Protein AF-A0A842RHV7-F1 (afdb_monomer)

Solvent-accessible surface area (backbone atoms only — not comparable to full-atom values): 16424 Å² total; per-residue (Å²): 133,88,88,88,86,91,88,86,86,82,81,88,88,87,89,81,89,84,80,88,81,94,71,80,91,74,84,74,88,72,67,63,62,62,54,51,51,50,53,54,54,66,68,61,62,63,75,73,68,73,63,50,41,41,66,58,46,50,51,52,50,46,53,37,49,52,48,20,47,67,52,36,52,51,49,74,74,68,51,83,67,78,66,84,80,54,56,73,65,58,50,48,40,50,47,46,42,47,26,55,38,49,47,42,50,50,54,52,51,50,52,36,67,75,64,71,64,90,66,77,63,74,60,31,46,81,70,10,68,36,67,72,23,41,54,52,15,32,52,51,14,36,46,46,22,61,66,46,51,42,54,49,53,56,51,34,57,73,71,47,84,92,40,51,77,71,69,51,78,66,94,46,74,67,53,48,51,52,49,52,50,48,49,41,50,46,42,46,31,56,46,42,38,24,42,25,60,36,17,52,39,33,34,49,17,46,60,64,47,70,40,76,96,70,74,41,76,48,60,46,24,56,66,51,6,52,52,52,15,36,54,46,41,56,63,70,41,53,67,51,55,72,55,40,24,46,38,46,32,61,71,48,31,54,50,50,55,51,51,49,36,52,53,51,46,49,47,29,69,78,23,34,16,46,63,15,41,38,51,12,51,40,48,30,55,51,52,54,42,58,66,26,47,80,112

Structure (mmCIF, N/CA/C/O backbone):
data_AF-A0A842RHV7-F1
#
_entry.id   AF-A0A842RHV7-F1
#
loop_
_atom_site.group_PDB
_atom_site.id
_atom_site.type_symbol
_atom_site.label_atom_id
_atom_site.label_alt_id
_atom_site.label_comp_id
_atom_site.label_asym_id
_atom_site.label_entity_id
_atom_site.label_seq_id
_atom_site.pdbx_PDB_ins_code
_atom_site.Cartn_x
_atom_site.Cartn_y
_atom_site.Cartn_z
_atom_site.occupancy
_atom_site.B_iso_or_equiv
_atom_site.auth_seq_id
_atom_site.auth_comp_id
_atom_site.auth_asym_id
_atom_site.auth_atom_id
_atom_site.pdbx_PDB_model_num
ATOM 1 N N . MET A 1 1 ? -55.420 -16.744 47.181 1.00 38.97 1 MET A N 1
ATOM 2 C CA . MET A 1 1 ? -54.010 -16.834 47.624 1.00 38.97 1 MET A CA 1
ATOM 3 C C . MET A 1 1 ? -53.251 -15.777 46.841 1.00 38.97 1 MET A C 1
ATOM 5 O O . MET A 1 1 ? -53.146 -15.933 45.637 1.00 38.97 1 MET A O 1
ATOM 9 N N . ASN A 1 2 ? -53.111 -14.565 47.392 1.00 36.94 2 ASN A N 1
ATOM 10 C CA . ASN A 1 2 ? -51.945 -14.108 48.182 1.00 36.94 2 ASN A CA 1
ATOM 11 C C . ASN A 1 2 ? -50.665 -14.236 47.329 1.00 36.94 2 ASN A C 1
ATOM 13 O O . ASN A 1 2 ? -50.314 -15.351 46.982 1.00 36.94 2 ASN A O 1
ATOM 17 N N . GLU A 1 3 ? -49.948 -13.187 46.924 1.00 42.31 3 GLU A N 1
ATOM 18 C CA . GLU A 1 3 ? -49.661 -11.924 47.609 1.00 42.31 3 GLU A CA 1
ATOM 19 C C . GLU A 1 3 ? -49.458 -10.776 46.605 1.00 42.31 3 GLU A C 1
ATOM 21 O O . GLU A 1 3 ? -48.556 -10.787 4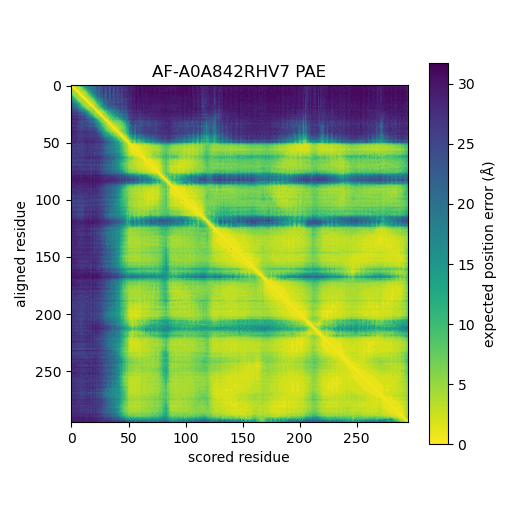5.772 1.00 42.31 3 GLU A O 1
ATOM 26 N N . GLU A 1 4 ? -50.291 -9.751 46.743 1.00 44.34 4 GLU A N 1
ATOM 27 C CA . GLU A 1 4 ? -50.102 -8.405 46.221 1.00 44.34 4 GLU A CA 1
ATOM 28 C C . GLU A 1 4 ? -50.029 -7.507 47.457 1.00 44.34 4 GLU A C 1
ATOM 30 O O . GLU A 1 4 ? -51.020 -7.374 48.174 1.00 44.34 4 GLU A O 1
ATOM 35 N N . LYS A 1 5 ? -48.839 -6.987 47.781 1.00 41.53 5 LYS A N 1
ATOM 36 C CA . LYS A 1 5 ? -48.606 -5.884 48.731 1.00 41.53 5 LYS A CA 1
ATOM 37 C C . LYS A 1 5 ? -47.108 -5.622 48.827 1.00 41.53 5 LYS A C 1
ATOM 39 O O . LYS A 1 5 ? -46.352 -6.525 49.163 1.00 41.53 5 LYS A O 1
ATOM 44 N N . THR A 1 6 ? -46.706 -4.377 48.569 1.00 39.50 6 THR A N 1
ATOM 45 C CA . THR A 1 6 ? -45.745 -3.562 49.348 1.00 39.50 6 THR A CA 1
ATOM 46 C C . THR A 1 6 ? -45.035 -2.581 48.413 1.00 39.50 6 THR A C 1
ATOM 48 O O . THR A 1 6 ? -44.025 -2.926 47.808 1.00 39.50 6 THR A O 1
ATOM 51 N N . ARG A 1 7 ? -45.554 -1.348 48.313 1.00 38.56 7 ARG A N 1
ATOM 52 C CA . ARG A 1 7 ? -44.790 -0.077 48.353 1.00 38.56 7 ARG A CA 1
ATOM 53 C C . ARG A 1 7 ? -45.697 1.105 47.994 1.00 38.56 7 ARG A C 1
ATOM 55 O O . ARG A 1 7 ? -45.596 1.709 46.936 1.00 38.56 7 ARG A O 1
ATOM 62 N N . VAL A 1 8 ? -46.554 1.456 48.946 1.00 41.34 8 VAL A N 1
ATOM 63 C CA . VAL A 1 8 ? -47.079 2.812 49.121 1.00 41.34 8 VAL A CA 1
ATOM 64 C C . VAL A 1 8 ? -46.810 3.151 50.579 1.00 41.34 8 VAL A C 1
ATOM 66 O O . VAL A 1 8 ? -47.361 2.482 51.444 1.00 41.34 8 VAL A O 1
ATOM 69 N N . GLN A 1 9 ? -45.906 4.102 50.829 1.00 36.00 9 GLN A N 1
ATOM 70 C CA . GLN A 1 9 ? -45.871 5.007 51.989 1.00 36.00 9 GLN A CA 1
ATOM 71 C C . GLN A 1 9 ? -44.498 5.689 52.077 1.00 36.00 9 GLN A C 1
ATOM 73 O O . GLN A 1 9 ? -43.521 5.109 52.549 1.00 36.00 9 GLN A O 1
ATOM 78 N N . LYS A 1 10 ? -44.449 6.964 51.686 1.00 41.31 10 LYS A N 1
ATOM 79 C CA . LYS A 1 10 ? -43.730 7.975 52.468 1.00 41.31 10 LYS A CA 1
ATOM 80 C C . LYS A 1 10 ? -44.369 9.347 52.230 1.00 41.31 10 LYS A C 1
ATOM 82 O O . LYS A 1 10 ? -44.092 10.014 51.240 1.00 41.31 10 LYS A O 1
ATOM 87 N N . ASN A 1 11 ? -45.270 9.674 53.156 1.00 38.72 11 ASN A N 1
ATOM 88 C CA . ASN A 1 11 ? -45.854 10.986 53.450 1.00 38.72 11 ASN A CA 1
ATOM 89 C C . ASN A 1 11 ? -44.762 12.071 53.502 1.00 38.72 11 ASN A C 1
ATOM 91 O O . ASN A 1 11 ? -43.661 11.819 53.988 1.00 38.72 11 ASN A O 1
ATOM 95 N N . GLU A 1 12 ? -44.970 13.233 52.882 1.00 38.72 12 GLU A N 1
ATOM 96 C CA . GLU A 1 12 ? -45.617 14.416 53.485 1.00 38.72 12 GLU A CA 1
ATOM 97 C C . GLU A 1 12 ? -45.098 14.774 54.888 1.00 38.72 12 GLU A C 1
ATOM 99 O O . GLU A 1 12 ? -45.455 14.125 55.870 1.00 38.72 12 GLU A O 1
ATOM 104 N N . LYS A 1 13 ? -44.310 15.858 54.970 1.00 40.00 13 LYS A N 1
ATOM 105 C CA . LYS A 1 13 ? -44.448 16.974 55.932 1.00 40.00 13 LYS A CA 1
ATOM 106 C C . LYS A 1 13 ? -43.228 17.896 55.855 1.00 40.00 13 LYS A C 1
ATOM 108 O O . LYS A 1 13 ? -42.139 17.490 56.234 1.00 40.00 13 LYS A O 1
ATOM 113 N N . ALA A 1 14 ? -43.448 19.138 55.434 1.00 41.31 14 ALA A N 1
ATOM 114 C CA . ALA A 1 14 ? -42.934 20.337 56.104 1.00 41.31 14 ALA A CA 1
ATOM 115 C C . ALA A 1 14 ? -43.479 21.567 55.369 1.00 41.31 14 ALA A C 1
ATOM 117 O O . ALA A 1 14 ? -42.995 21.965 54.313 1.00 41.31 14 ALA A O 1
ATOM 118 N N . LYS A 1 15 ? -44.545 22.125 55.938 1.00 39.81 15 LYS A N 1
ATOM 119 C CA . LYS A 1 15 ? -45.076 23.449 55.643 1.00 39.81 15 LYS A CA 1
ATOM 120 C C . LYS A 1 15 ? -44.646 24.299 56.835 1.00 39.81 15 LYS A C 1
ATOM 122 O O . LYS A 1 15 ? -45.170 24.085 57.921 1.00 39.81 15 LYS A O 1
ATOM 127 N N . GLU A 1 16 ? -43.703 25.211 56.643 1.00 44.91 16 GLU A N 1
ATOM 128 C CA . GLU A 1 16 ? -43.440 26.289 57.596 1.00 44.91 16 GLU A CA 1
ATOM 129 C C . GLU A 1 16 ? -43.465 27.619 56.849 1.00 44.91 16 GLU A C 1
ATOM 131 O O . GLU A 1 16 ? -42.768 27.835 55.860 1.00 44.91 16 GLU A O 1
ATOM 136 N N . ILE A 1 17 ? -44.372 28.468 57.318 1.00 43.56 17 ILE A N 1
ATOM 137 C CA . ILE A 1 17 ? -44.527 29.872 56.972 1.00 43.56 17 ILE A CA 1
ATOM 138 C C . ILE A 1 17 ? -43.587 30.627 57.908 1.00 43.56 17 ILE A C 1
ATOM 140 O O . ILE A 1 17 ? -43.671 30.427 59.116 1.00 43.56 17 ILE A O 1
ATOM 144 N N . ASN A 1 18 ? -42.755 31.525 57.381 1.00 42.66 18 ASN A N 1
ATOM 145 C CA . ASN A 1 18 ? -42.219 32.615 58.187 1.00 42.66 18 ASN A CA 1
ATOM 146 C C . ASN A 1 18 ? -42.202 33.923 57.395 1.00 42.66 18 ASN A C 1
ATOM 148 O O . ASN A 1 18 ? -41.748 34.005 56.255 1.00 42.66 18 ASN A O 1
ATOM 152 N N . THR A 1 19 ? -42.791 34.921 58.037 1.00 44.75 19 THR A N 1
ATOM 153 C CA . THR A 1 19 ? -43.049 36.289 57.606 1.00 44.75 19 THR A CA 1
ATOM 154 C C . THR A 1 19 ? -41.825 37.195 57.747 1.00 44.75 19 THR A C 1
ATOM 156 O O . THR A 1 19 ? -41.009 37.011 58.642 1.00 44.75 19 THR A O 1
ATOM 159 N N . SER A 1 20 ? -41.796 38.222 56.889 1.00 44.12 20 SER A N 1
ATOM 160 C CA . SER A 1 20 ? -41.125 39.527 57.023 1.00 44.12 20 SER A CA 1
ATOM 161 C C . SER A 1 20 ? -39.638 39.561 57.403 1.00 44.12 20 SER A C 1
ATOM 163 O O . SER A 1 20 ? -39.280 39.441 58.570 1.00 44.12 20 SER A O 1
ATOM 165 N N . ASN A 1 21 ? -38.797 39.945 56.440 1.00 43.59 21 ASN A N 1
ATOM 166 C CA . ASN A 1 21 ? -37.703 40.869 56.730 1.00 43.59 21 ASN A CA 1
ATOM 167 C C . ASN A 1 21 ? -37.356 41.719 55.500 1.00 43.59 21 ASN A C 1
ATOM 169 O O . ASN A 1 21 ? -36.942 41.220 54.457 1.00 43.59 21 ASN A O 1
ATOM 173 N N . THR A 1 22 ? -37.554 43.025 55.651 1.00 51.72 22 THR A N 1
ATOM 174 C CA . THR A 1 22 ? -36.990 44.095 54.829 1.00 51.72 22 THR A CA 1
ATOM 175 C C . THR A 1 22 ? -35.471 44.108 54.993 1.00 51.72 22 THR A C 1
ATOM 177 O O . THR A 1 22 ? -34.972 44.388 56.079 1.00 51.72 22 THR A O 1
ATOM 180 N N . GLY A 1 23 ? -34.736 43.821 53.919 1.00 40.69 23 GLY A N 1
ATOM 181 C CA . GLY A 1 23 ? -33.276 43.878 53.882 1.00 40.69 23 GLY A CA 1
ATOM 182 C C . GLY A 1 23 ? -32.774 43.902 52.440 1.00 40.69 23 GLY A C 1
ATOM 183 O O . GLY A 1 23 ? -33.275 43.169 51.594 1.00 40.69 23 GLY A O 1
ATOM 184 N N . ALA A 1 24 ? -31.835 44.804 52.161 1.00 49.38 24 ALA A N 1
ATOM 185 C CA . ALA A 1 24 ? -31.286 45.124 50.846 1.00 49.38 24 ALA A CA 1
ATOM 186 C C . ALA A 1 24 ? -30.787 43.898 50.041 1.00 49.38 24 ALA A C 1
ATOM 188 O O . ALA A 1 24 ? -30.323 42.917 50.630 1.00 49.38 24 ALA A O 1
ATOM 189 N N . PRO A 1 25 ? -30.819 43.954 48.693 1.00 44.06 25 PRO A N 1
ATOM 190 C CA . PRO A 1 25 ? -30.373 42.854 47.851 1.00 44.06 25 PRO A CA 1
ATOM 191 C C . PRO A 1 25 ? -28.854 42.698 47.958 1.00 44.06 25 PRO A C 1
ATOM 193 O O . PRO A 1 25 ? -28.082 43.452 47.371 1.00 44.06 25 PRO A O 1
ATOM 196 N N . THR A 1 26 ? -28.422 41.681 48.697 1.00 44.91 26 THR A N 1
ATOM 197 C CA . THR A 1 26 ? -27.047 41.190 48.620 1.00 44.91 26 THR A CA 1
ATOM 198 C C . THR A 1 26 ? -26.978 40.250 47.425 1.00 44.91 26 THR A C 1
ATOM 200 O O . THR A 1 26 ? -27.473 39.125 47.476 1.00 44.91 26 THR A O 1
ATOM 203 N N . ILE A 1 27 ? -26.395 40.734 46.327 1.00 50.38 27 ILE A N 1
ATOM 204 C CA . ILE A 1 27 ? -26.075 39.937 45.142 1.00 50.38 27 ILE A CA 1
ATOM 205 C C . ILE A 1 27 ? -25.090 38.852 45.583 1.00 50.38 27 ILE A C 1
ATOM 207 O O . ILE A 1 27 ? -23.903 39.101 45.772 1.00 50.38 27 ILE A O 1
ATOM 211 N N . THR A 1 28 ? -25.598 37.644 45.800 1.00 43.50 28 THR A N 1
ATOM 212 C CA . THR A 1 28 ? -24.786 36.474 46.122 1.00 43.50 28 THR A CA 1
ATOM 213 C C . THR A 1 28 ? -24.165 35.969 44.821 1.00 43.50 28 THR A C 1
ATOM 215 O O . THR A 1 28 ? -24.832 35.395 43.961 1.00 43.50 28 THR A O 1
ATOM 218 N N . THR A 1 29 ? -22.868 36.218 44.652 1.00 53.41 29 THR A N 1
ATOM 219 C CA . THR A 1 29 ? -22.007 35.770 43.544 1.00 53.41 29 THR A CA 1
ATOM 220 C C . THR A 1 29 ? -21.703 34.265 43.589 1.00 53.41 29 THR A C 1
ATOM 222 O O . THR A 1 29 ? -20.576 33.849 43.351 1.00 53.41 29 THR A O 1
ATOM 225 N N . THR A 1 30 ? -22.689 33.420 43.890 1.00 50.25 30 THR A N 1
ATOM 226 C CA . THR A 1 30 ? -22.505 31.961 44.030 1.00 50.25 30 THR A CA 1
ATOM 227 C C . THR A 1 30 ? -22.994 31.142 42.833 1.00 50.25 30 THR A C 1
ATOM 229 O O . THR A 1 30 ? -22.753 29.944 42.793 1.00 50.25 30 THR A O 1
ATOM 232 N N . ASN A 1 31 ? -23.600 31.758 41.810 1.00 49.41 31 ASN A N 1
ATOM 233 C CA . ASN A 1 31 ? -24.172 31.028 40.662 1.00 49.41 31 ASN A CA 1
ATOM 234 C C . ASN A 1 31 ? -23.346 31.066 39.361 1.00 49.41 31 ASN A C 1
ATOM 236 O O . ASN A 1 31 ? -23.759 30.489 38.353 1.00 49.41 31 ASN A O 1
ATOM 240 N N . ILE A 1 32 ? -22.186 31.732 39.340 1.00 52.88 32 ILE A N 1
ATOM 241 C CA . ILE A 1 32 ? -21.368 31.828 38.115 1.00 52.88 32 ILE A CA 1
ATOM 242 C C . ILE A 1 32 ? -20.461 30.595 37.946 1.00 52.88 32 ILE A C 1
ATOM 244 O O . ILE A 1 32 ? -20.257 30.141 36.818 1.00 52.88 32 ILE A O 1
ATOM 248 N N . ASP A 1 33 ? -19.987 29.987 39.037 1.00 52.91 33 ASP A N 1
ATOM 249 C CA . ASP A 1 33 ? -19.042 28.865 38.960 1.00 52.91 33 ASP A CA 1
ATOM 250 C C . ASP A 1 33 ? -19.696 27.518 38.623 1.00 52.91 33 ASP A C 1
ATOM 252 O O . ASP A 1 33 ? -19.124 26.749 37.845 1.00 52.91 33 ASP A O 1
ATOM 256 N N . GLU A 1 34 ? -20.926 27.250 39.075 1.00 50.72 34 GLU A N 1
ATOM 257 C CA . GLU A 1 34 ? -21.637 26.015 38.703 1.00 50.72 34 GLU A CA 1
ATOM 258 C C . GLU A 1 34 ? -22.002 25.985 37.217 1.00 50.72 34 GLU A C 1
ATOM 260 O O . GLU A 1 34 ? -21.890 24.944 36.567 1.00 50.72 34 GLU A O 1
ATOM 265 N N . ASN A 1 35 ? -22.365 27.133 36.634 1.00 49.00 35 ASN A N 1
ATOM 266 C CA . ASN A 1 35 ? -22.650 27.219 35.203 1.00 49.00 35 ASN A CA 1
ATOM 267 C C . ASN A 1 35 ? -21.370 27.087 34.366 1.00 49.00 35 ASN A C 1
ATOM 269 O O . ASN A 1 35 ? -21.387 26.462 33.304 1.00 49.00 35 ASN A O 1
ATOM 273 N N . LYS A 1 36 ? -20.228 27.579 34.861 1.00 48.97 36 LYS A N 1
ATOM 274 C CA . LYS A 1 36 ? -18.922 27.391 34.210 1.00 48.97 36 LYS A CA 1
ATOM 275 C C . LYS A 1 36 ? -18.448 25.936 34.295 1.00 48.97 36 LYS A C 1
ATOM 277 O O . LYS A 1 36 ? -17.943 25.410 33.305 1.00 48.97 36 LYS A O 1
ATOM 282 N N . GLN A 1 37 ? -18.677 25.249 35.416 1.00 47.72 37 GLN A N 1
ATOM 283 C CA . GLN A 1 37 ? -18.412 23.811 35.552 1.00 47.72 37 GLN A CA 1
ATOM 284 C C . GLN A 1 37 ? -19.362 22.949 34.713 1.00 47.72 37 GLN A C 1
ATOM 286 O O . GLN A 1 37 ? -18.903 22.005 34.071 1.00 47.72 37 GLN A O 1
ATOM 291 N N . ARG A 1 38 ? -20.657 23.285 34.624 1.00 47.16 38 ARG A N 1
ATOM 292 C CA . ARG A 1 38 ? -21.599 22.595 33.723 1.00 47.16 38 ARG A CA 1
ATOM 293 C C . ARG A 1 38 ? -21.227 22.781 32.258 1.00 47.16 38 ARG A C 1
ATOM 295 O O . ARG A 1 38 ? -21.220 21.808 31.513 1.00 47.16 38 ARG A O 1
ATOM 302 N N . THR A 1 39 ? -20.846 23.991 31.855 1.00 47.34 39 THR A N 1
ATOM 303 C CA . THR A 1 39 ? -20.426 24.267 30.473 1.00 47.34 39 THR A CA 1
ATOM 304 C C . THR A 1 39 ? -19.093 23.575 30.152 1.00 47.34 39 THR A C 1
ATOM 306 O O . THR A 1 39 ? -18.948 23.000 29.078 1.00 47.34 39 THR A O 1
ATOM 309 N N . ASN A 1 40 ? -18.157 23.504 31.106 1.00 44.97 40 ASN A N 1
ATOM 310 C CA . ASN A 1 40 ? -16.907 22.749 30.947 1.00 44.97 40 ASN A CA 1
ATOM 311 C C . ASN A 1 40 ? -17.107 21.223 30.927 1.00 44.97 40 ASN A C 1
ATOM 313 O O . ASN A 1 40 ? -16.361 20.533 30.234 1.00 44.97 40 ASN A O 1
ATOM 317 N N . ASN A 1 41 ? -18.110 20.689 31.630 1.00 43.75 41 AS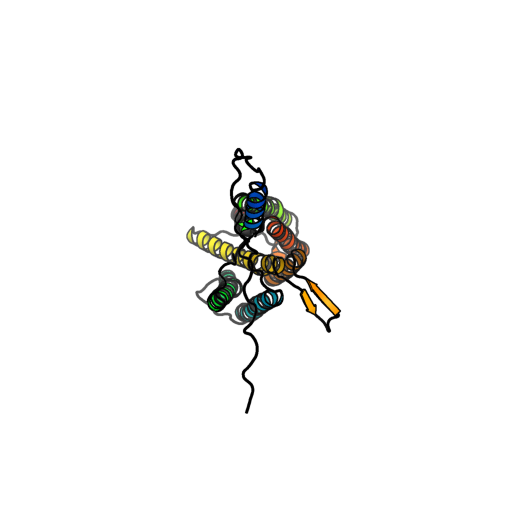N A N 1
ATOM 318 C CA . ASN A 1 41 ? -18.448 19.264 31.579 1.00 43.75 41 ASN A CA 1
ATOM 319 C C . ASN A 1 41 ? -19.192 18.888 30.288 1.00 43.75 41 ASN A C 1
ATOM 321 O O . ASN A 1 41 ? -18.932 17.824 29.736 1.00 43.75 41 ASN A O 1
ATOM 325 N N . ILE A 1 42 ? -20.030 19.778 29.747 1.00 45.72 42 ILE A N 1
ATOM 326 C CA . ILE A 1 42 ? -20.724 19.564 28.464 1.00 45.72 42 ILE A CA 1
ATOM 327 C C . ILE A 1 42 ? -19.756 19.698 27.270 1.00 45.72 42 ILE A C 1
ATOM 329 O O . ILE A 1 42 ? -19.925 19.022 26.260 1.00 45.72 42 ILE A O 1
ATOM 333 N N . ILE A 1 43 ? -18.692 20.503 27.385 1.00 45.97 43 ILE A N 1
ATOM 334 C CA . ILE A 1 43 ? -17.663 20.645 26.334 1.00 45.97 43 ILE A CA 1
ATOM 335 C C . ILE A 1 43 ? -16.616 19.507 26.374 1.00 45.97 43 ILE A C 1
ATOM 337 O O . ILE A 1 43 ? -15.932 19.264 25.378 1.00 45.97 43 ILE A O 1
ATOM 341 N N . ASN A 1 44 ? -16.505 18.764 27.484 1.00 38.69 44 ASN A N 1
ATOM 342 C CA . ASN A 1 44 ? -15.535 17.670 27.642 1.00 38.69 44 ASN A CA 1
ATOM 343 C C . ASN A 1 44 ? -16.085 16.257 27.424 1.00 38.69 44 ASN A C 1
ATOM 345 O O . ASN A 1 44 ? -15.289 15.312 27.426 1.00 38.69 44 ASN A O 1
ATOM 349 N N . GLU A 1 45 ? -17.372 16.085 27.114 1.00 43.25 45 GLU A N 1
ATOM 350 C CA . GLU A 1 45 ? -17.803 14.903 26.363 1.00 43.25 45 GLU A CA 1
ATOM 351 C C . GLU A 1 45 ? -17.273 15.034 24.930 1.00 43.25 45 GLU A C 1
ATOM 353 O O . GLU A 1 45 ? -17.994 15.309 23.973 1.00 43.25 45 GLU A O 1
ATOM 358 N N . LYS A 1 46 ? -15.956 14.845 24.766 1.00 47.56 46 LYS A N 1
ATOM 359 C CA . LYS A 1 46 ? -15.391 14.410 23.493 1.00 47.56 46 LYS A CA 1
ATOM 360 C C . LYS A 1 46 ? -16.217 13.202 23.102 1.00 47.56 46 LYS A C 1
ATOM 362 O O . LYS A 1 46 ? -16.006 12.154 23.706 1.00 47.56 46 LYS A O 1
ATOM 367 N N . GLU A 1 47 ? -17.138 13.376 22.149 1.00 45.94 47 GLU A N 1
ATOM 368 C CA . GLU A 1 47 ? -17.892 12.298 21.514 1.00 45.94 47 GLU A CA 1
ATOM 369 C C . GLU A 1 47 ? -16.947 11.106 21.399 1.00 45.94 47 GLU A C 1
ATOM 371 O O . GLU A 1 47 ? -16.000 11.142 20.598 1.00 45.94 47 GLU A O 1
ATOM 376 N N . GLU A 1 48 ? -17.116 10.102 22.269 1.00 52.94 48 GLU A N 1
ATOM 377 C CA . GLU A 1 48 ? -16.293 8.909 22.212 1.00 52.94 48 GLU A CA 1
ATOM 378 C C . GLU A 1 48 ? -16.609 8.317 20.848 1.00 52.94 48 GLU A C 1
ATOM 380 O O . GLU A 1 48 ? -17.687 7.759 20.633 1.00 52.94 48 GLU A O 1
ATOM 385 N N . GLN A 1 49 ? -15.699 8.519 19.887 1.00 55.59 49 GLN A N 1
ATOM 386 C CA . GLN A 1 49 ? -15.863 7.942 18.566 1.00 55.59 49 GLN A CA 1
ATOM 387 C C . GLN A 1 49 ? -16.165 6.467 18.782 1.00 55.59 49 GLN A C 1
ATOM 389 O O . GLN A 1 49 ? -15.434 5.836 19.552 1.00 55.59 49 GLN A O 1
ATOM 394 N N . PRO A 1 50 ? -17.230 5.921 18.176 1.00 54.66 50 PRO A N 1
ATOM 395 C CA . PRO A 1 50 ? -17.594 4.540 18.424 1.00 54.66 50 PRO A CA 1
ATOM 396 C C . PRO A 1 50 ? -16.364 3.691 18.104 1.00 54.66 50 PRO A C 1
ATOM 398 O O . PRO A 1 50 ? -15.812 3.775 17.012 1.00 54.66 50 PRO A O 1
ATOM 401 N N . GLN A 1 51 ? -15.857 2.936 19.075 1.00 67.81 51 GLN A N 1
ATOM 402 C CA . GLN A 1 51 ? -14.621 2.170 18.901 1.00 67.81 51 GLN A CA 1
ATOM 403 C C . GLN A 1 51 ? -14.995 0.734 18.537 1.00 67.81 51 GLN A C 1
ATOM 405 O O . GLN A 1 51 ? -15.878 0.141 19.155 1.00 67.81 51 GLN A O 1
ATOM 410 N N . ILE A 1 52 ? -14.378 0.201 17.482 1.00 77.50 52 ILE A N 1
ATOM 411 C CA . ILE A 1 52 ? -14.511 -1.213 17.106 1.00 77.50 52 ILE A CA 1
ATOM 412 C C . ILE A 1 52 ? -13.867 -2.071 18.194 1.00 77.50 52 ILE A C 1
ATOM 414 O O . ILE A 1 52 ? -12.812 -1.727 18.726 1.00 77.50 52 ILE A O 1
ATOM 418 N N . SER A 1 53 ? -14.494 -3.184 18.551 1.00 83.56 53 SER A N 1
ATOM 419 C CA . SER A 1 53 ? -13.861 -4.156 19.440 1.00 83.56 53 SER A CA 1
ATOM 420 C C . SER A 1 53 ? -12.729 -4.883 18.714 1.00 83.56 53 SER A C 1
ATOM 422 O O . SER A 1 53 ? -12.766 -5.064 17.495 1.00 83.56 53 SER A O 1
ATOM 424 N N . MET A 1 54 ? -11.742 -5.377 19.465 1.00 85.75 54 MET A N 1
ATOM 425 C CA . MET A 1 54 ? -10.677 -6.210 18.897 1.00 85.75 54 MET A CA 1
ATOM 426 C C . MET A 1 54 ? -11.223 -7.422 18.123 1.00 85.75 54 MET A C 1
ATOM 428 O O . MET A 1 54 ? -10.703 -7.772 17.068 1.00 85.75 54 MET A O 1
ATOM 432 N N . LYS A 1 55 ? -12.311 -8.037 18.607 1.00 84.25 55 LYS A N 1
ATOM 433 C CA . LYS A 1 55 ? -12.966 -9.165 17.927 1.00 84.25 55 LYS A CA 1
ATOM 434 C C . LYS A 1 55 ? -13.520 -8.762 16.563 1.00 84.25 55 LYS A C 1
ATOM 436 O O . LYS A 1 55 ? -13.310 -9.483 15.595 1.00 84.25 55 LYS A O 1
ATOM 441 N N . GLU A 1 56 ? -14.192 -7.614 16.477 1.00 82.69 56 GLU A N 1
ATOM 442 C CA . GLU A 1 56 ? -14.718 -7.091 15.210 1.00 82.69 56 GLU A CA 1
ATOM 443 C C . GLU A 1 56 ? -13.589 -6.734 14.233 1.00 82.69 56 GLU A C 1
ATOM 445 O O . GLU A 1 56 ? -13.710 -7.033 13.046 1.00 82.69 56 GLU A O 1
ATOM 450 N N . ALA A 1 57 ? -12.488 -6.146 14.717 1.00 84.12 57 ALA A N 1
ATOM 451 C CA . ALA A 1 57 ? -11.324 -5.817 13.890 1.00 84.12 57 ALA A CA 1
ATOM 452 C C . ALA A 1 57 ? -10.670 -7.079 13.303 1.00 84.12 57 ALA A C 1
ATOM 454 O O . ALA A 1 57 ? -10.437 -7.144 12.095 1.00 84.12 57 ALA A O 1
ATOM 455 N N . ILE A 1 58 ? -10.445 -8.107 14.133 1.00 85.06 58 ILE A N 1
ATOM 456 C CA . ILE A 1 58 ? -9.917 -9.399 13.676 1.00 85.06 58 ILE A CA 1
ATOM 457 C C . ILE A 1 58 ? -10.873 -10.050 12.689 1.00 85.06 58 ILE A C 1
ATOM 459 O O . ILE A 1 58 ? -10.446 -10.427 11.609 1.00 85.06 58 ILE A O 1
ATOM 463 N N . PHE A 1 59 ? -12.156 -10.166 13.028 1.00 82.81 59 PHE A N 1
ATOM 464 C CA . PHE A 1 59 ? -13.127 -10.840 12.169 1.00 82.81 59 PHE A CA 1
ATOM 465 C C . PHE A 1 59 ? -13.264 -10.146 10.812 1.00 82.81 59 PHE A C 1
ATOM 467 O O . PHE A 1 59 ? -13.280 -10.813 9.784 1.00 82.81 59 PHE A O 1
ATOM 474 N N . SER A 1 60 ? -13.277 -8.810 10.794 1.00 80.44 60 SER A N 1
ATOM 475 C CA . SER A 1 60 ? -13.339 -8.036 9.550 1.00 80.44 60 SER A CA 1
ATOM 476 C C . SER A 1 60 ? -12.101 -8.255 8.684 1.00 80.44 60 SER A C 1
ATOM 478 O O . SER A 1 60 ? -12.244 -8.501 7.495 1.00 80.44 60 SER A O 1
ATOM 480 N N . ASN A 1 61 ? -10.899 -8.228 9.264 1.00 82.88 61 ASN A N 1
ATOM 481 C CA . ASN A 1 61 ? -9.663 -8.444 8.506 1.00 82.88 61 ASN A CA 1
ATOM 482 C C . ASN A 1 61 ? -9.435 -9.918 8.137 1.00 82.88 61 ASN A C 1
ATOM 484 O O 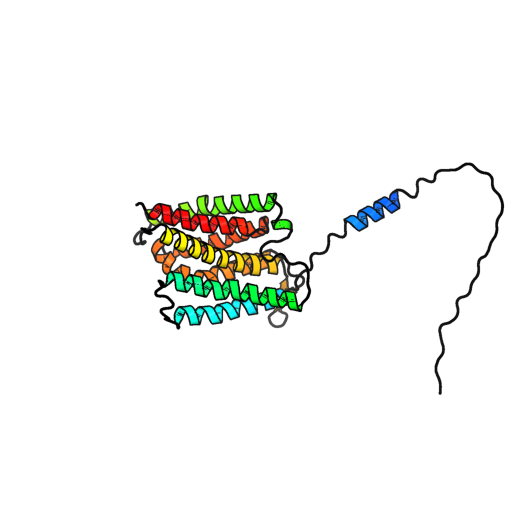. ASN A 1 61 ? -8.817 -10.196 7.117 1.00 82.88 61 ASN A O 1
ATOM 488 N N . LEU A 1 62 ? -9.953 -10.866 8.921 1.00 81.19 62 LEU A N 1
ATOM 489 C CA . LEU A 1 62 ? -9.888 -12.292 8.611 1.00 81.19 62 LEU A CA 1
ATOM 490 C C . LEU A 1 62 ? -10.836 -12.641 7.466 1.00 81.19 62 LEU A C 1
ATOM 492 O O . LEU A 1 62 ? -10.405 -13.274 6.510 1.00 81.19 62 LEU A O 1
ATOM 496 N N . ILE A 1 63 ? -12.091 -12.184 7.532 1.00 75.69 63 ILE A N 1
ATOM 497 C CA . ILE A 1 63 ? -13.034 -12.356 6.427 1.00 75.69 63 ILE A CA 1
ATOM 498 C C . ILE A 1 63 ? -12.477 -11.674 5.200 1.00 75.69 63 ILE A C 1
ATOM 500 O O . ILE A 1 63 ? -12.264 -12.339 4.205 1.00 75.69 63 ILE A O 1
ATOM 504 N N . VAL A 1 64 ? -12.199 -10.376 5.262 1.00 77.88 64 VAL A N 1
ATOM 505 C CA . VAL A 1 64 ? -11.804 -9.645 4.064 1.00 77.88 64 VAL A CA 1
ATOM 506 C C . VAL A 1 64 ? -10.464 -10.149 3.538 1.00 77.88 64 VAL A C 1
ATOM 508 O O . VAL A 1 64 ? -10.368 -10.447 2.358 1.00 77.88 64 VAL A O 1
ATOM 511 N N . GLY A 1 65 ? -9.452 -10.292 4.389 1.00 80.50 65 GLY A N 1
ATOM 512 C CA . GLY A 1 65 ? -8.097 -10.630 3.968 1.00 80.50 65 GLY A CA 1
ATOM 513 C C . GLY A 1 65 ? -7.917 -12.065 3.519 1.00 80.50 65 GLY A C 1
ATOM 514 O O . GLY A 1 65 ? -7.382 -12.295 2.438 1.00 80.50 65 GLY A O 1
ATOM 515 N N . ILE A 1 66 ? -8.360 -13.034 4.327 1.00 83.69 66 ILE A N 1
ATOM 516 C CA . ILE A 1 66 ? -8.197 -14.451 3.976 1.00 83.69 66 ILE A CA 1
ATOM 517 C C . ILE A 1 66 ? -9.120 -14.808 2.817 1.00 83.69 66 ILE A C 1
ATOM 519 O O . ILE A 1 66 ? -8.677 -15.490 1.898 1.00 83.69 66 ILE A O 1
ATOM 523 N N . PHE A 1 67 ? -10.365 -14.316 2.805 1.00 84.56 67 PHE A N 1
ATOM 524 C CA . PHE A 1 67 ? -11.261 -14.557 1.675 1.00 84.56 67 PHE A CA 1
ATOM 525 C C . PHE A 1 67 ? -10.712 -13.915 0.398 1.00 84.56 67 PHE A C 1
ATOM 527 O O . PHE A 1 67 ? -10.577 -14.616 -0.602 1.00 84.56 67 PHE A O 1
ATOM 534 N N . ALA A 1 68 ? -10.307 -12.637 0.441 1.00 84.06 68 ALA A N 1
ATOM 535 C CA . ALA A 1 68 ? -9.698 -11.968 -0.708 1.00 84.06 68 ALA A CA 1
ATOM 536 C C . ALA A 1 68 ? -8.481 -12.735 -1.220 1.00 84.06 68 ALA A C 1
ATOM 538 O O . ALA A 1 68 ? -8.410 -12.999 -2.410 1.00 84.06 68 ALA A O 1
ATOM 539 N N . ALA A 1 69 ? -7.576 -13.170 -0.339 1.00 84.06 69 ALA A N 1
ATOM 540 C CA . ALA A 1 69 ? -6.423 -13.975 -0.730 1.00 84.06 69 ALA A CA 1
ATOM 541 C C . ALA A 1 69 ? -6.833 -15.333 -1.334 1.00 84.06 69 ALA A C 1
ATOM 543 O O . ALA A 1 69 ? -6.307 -15.725 -2.373 1.00 84.06 69 ALA A O 1
ATOM 544 N N . SER A 1 70 ? -7.800 -16.034 -0.734 1.00 86.44 70 SER A N 1
ATOM 545 C CA . SER A 1 70 ? -8.284 -17.334 -1.224 1.00 86.44 70 SER A CA 1
ATOM 546 C C . SER A 1 70 ? -9.000 -17.262 -2.572 1.00 86.44 70 SER A C 1
ATOM 548 O O . SER A 1 70 ? -9.082 -18.272 -3.258 1.00 86.44 70 SER A O 1
ATOM 550 N N . VAL A 1 71 ? -9.508 -16.089 -2.951 1.00 85.94 71 VAL A N 1
ATOM 551 C CA . VAL A 1 71 ? -10.111 -15.830 -4.263 1.00 85.94 71 VAL A CA 1
ATOM 552 C C . VAL A 1 71 ? -9.043 -15.330 -5.240 1.00 85.94 71 VAL A C 1
ATOM 554 O O . VAL A 1 71 ? -8.965 -15.807 -6.370 1.00 85.94 71 VAL A O 1
ATOM 557 N N . TYR A 1 72 ? -8.169 -14.434 -4.778 1.00 86.62 72 TYR A N 1
ATOM 558 C CA . TYR A 1 72 ? -7.082 -13.833 -5.544 1.00 86.62 72 TYR A CA 1
ATOM 559 C C . TYR A 1 72 ? -6.114 -14.879 -6.096 1.00 86.62 72 TYR A C 1
ATOM 561 O O . TYR A 1 72 ? -5.903 -14.930 -7.303 1.00 86.62 72 TYR A O 1
ATOM 569 N N . PHE A 1 73 ? -5.543 -15.733 -5.237 1.00 84.69 73 PHE A N 1
ATOM 570 C CA . PHE A 1 73 ? -4.498 -16.669 -5.659 1.00 84.69 73 PHE A CA 1
ATOM 571 C C . PHE A 1 73 ? -5.003 -17.670 -6.717 1.00 84.69 73 PHE A C 1
ATOM 573 O O . PHE A 1 73 ? -4.359 -17.802 -7.756 1.00 84.69 73 PHE A O 1
ATOM 580 N N . PRO A 1 74 ? -6.165 -18.333 -6.561 1.00 84.56 74 PRO A N 1
ATOM 581 C CA . PRO A 1 74 ? -6.696 -19.180 -7.626 1.00 84.56 74 PRO A CA 1
ATOM 582 C C . PRO A 1 74 ? -6.997 -18.419 -8.921 1.00 84.56 74 PRO A C 1
ATOM 584 O O . PRO A 1 74 ? -6.674 -18.919 -9.997 1.00 84.56 74 PRO A O 1
ATOM 587 N N . LEU A 1 75 ? -7.570 -17.211 -8.849 1.00 82.50 75 LEU A N 1
ATOM 588 C CA . LEU A 1 75 ? -7.845 -16.417 -10.051 1.00 82.50 75 LEU A CA 1
ATOM 589 C C . LEU A 1 75 ? -6.562 -16.012 -10.781 1.00 82.50 75 LEU A C 1
ATOM 591 O O . LEU A 1 75 ? -6.510 -16.083 -12.005 1.00 82.50 75 LEU A O 1
ATOM 595 N N . GLU A 1 76 ? -5.526 -15.621 -10.043 1.00 81.12 76 GLU A N 1
ATOM 596 C CA . GLU A 1 76 ? -4.276 -15.146 -10.631 1.00 81.12 76 GLU A CA 1
ATOM 597 C C . GLU A 1 76 ? -3.420 -16.291 -11.201 1.00 81.12 76 GLU A C 1
ATOM 599 O O . GLU A 1 76 ? -2.806 -16.136 -12.262 1.00 81.12 76 GLU A O 1
ATOM 604 N N . PHE A 1 77 ? -3.404 -17.456 -10.541 1.00 75.75 77 PHE A N 1
ATOM 605 C CA . PHE A 1 77 ? -2.520 -18.573 -10.901 1.00 75.75 77 PHE A CA 1
ATOM 606 C C . PHE A 1 77 ? -3.184 -19.687 -11.722 1.00 75.75 77 PHE A C 1
ATOM 608 O O . PHE A 1 77 ? -2.494 -20.349 -12.493 1.00 75.75 77 PHE A O 1
ATOM 615 N N . VAL A 1 78 ? -4.492 -19.920 -11.576 1.00 70.38 78 VAL A N 1
ATOM 616 C CA . VAL A 1 78 ? -5.186 -21.061 -12.211 1.00 70.38 78 VAL A CA 1
ATOM 617 C C . VAL A 1 78 ? -6.009 -20.620 -13.417 1.00 70.38 78 VAL A C 1
ATOM 619 O O . VAL A 1 78 ? -6.122 -21.347 -14.401 1.00 70.38 78 VAL A O 1
ATOM 622 N N . ILE A 1 79 ? -6.583 -19.419 -13.367 1.00 63.03 79 ILE A N 1
ATOM 623 C CA . ILE A 1 79 ? -7.535 -18.948 -14.370 1.00 63.03 79 ILE A CA 1
ATOM 624 C C . ILE A 1 79 ? -6.780 -18.111 -15.413 1.00 63.03 79 ILE A C 1
ATOM 626 O O . ILE A 1 79 ? -6.730 -16.882 -15.381 1.00 63.03 79 ILE A O 1
ATOM 630 N N . THR A 1 80 ? -6.196 -18.790 -16.403 1.00 57.47 80 THR A N 1
ATOM 631 C CA . THR A 1 80 ? -5.720 -18.176 -17.654 1.00 57.47 80 THR A CA 1
ATOM 632 C C . THR A 1 80 ? -6.900 -17.841 -18.562 1.00 57.47 80 THR A C 1
ATOM 634 O O . THR A 1 80 ? -6.953 -18.250 -19.716 1.00 57.47 80 THR A O 1
ATOM 637 N N . VAL A 1 81 ? -7.892 -17.102 -18.060 1.00 52.19 81 VAL A N 1
ATOM 638 C CA . VAL A 1 81 ? -8.936 -16.586 -18.948 1.00 52.19 81 VAL A CA 1
ATOM 639 C C . VAL A 1 81 ? -8.308 -15.433 -19.725 1.00 52.19 81 VAL A C 1
ATOM 641 O O . VAL A 1 81 ? -7.847 -14.476 -19.095 1.00 52.19 81 VAL A O 1
ATOM 644 N N . PRO A 1 82 ? -8.271 -15.484 -21.068 1.00 53.31 82 PRO A N 1
ATOM 645 C CA . PRO A 1 82 ? -7.982 -14.322 -21.896 1.00 53.31 82 PRO A CA 1
ATOM 646 C C . PRO A 1 82 ? -9.177 -13.368 -21.792 1.00 53.31 82 PRO A C 1
ATOM 648 O O . PRO A 1 82 ? -9.961 -13.189 -22.719 1.00 53.31 82 PRO A O 1
ATOM 651 N N . LEU A 1 83 ? -9.376 -12.798 -20.607 1.00 45.38 83 LEU A N 1
ATOM 652 C CA . LEU A 1 83 ? -10.423 -11.835 -20.343 1.00 45.38 83 LEU A CA 1
ATOM 653 C C . LEU A 1 83 ? -9.971 -10.556 -21.051 1.00 45.38 83 LEU A C 1
ATOM 655 O O . LEU A 1 83 ? -9.025 -9.898 -20.626 1.00 45.38 83 LEU A O 1
ATOM 659 N N . LEU A 1 84 ? -10.620 -10.259 -22.180 1.00 46.69 84 LEU A N 1
ATOM 660 C CA . LEU A 1 84 ? -10.497 -9.004 -22.935 1.00 46.69 84 LEU A CA 1
ATOM 661 C C . LEU A 1 84 ? -9.167 -8.777 -23.684 1.00 46.69 84 LEU A C 1
ATOM 663 O O . LEU A 1 84 ? -8.870 -7.642 -24.041 1.00 46.69 84 LEU A O 1
ATOM 667 N N . GLY A 1 85 ? -8.355 -9.814 -23.936 1.00 52.06 85 GLY A N 1
ATOM 668 C CA . GLY A 1 85 ? -7.064 -9.648 -24.637 1.00 52.06 85 GLY A CA 1
ATOM 669 C C . GLY A 1 85 ? -6.048 -8.781 -23.875 1.00 52.06 85 GLY A C 1
ATOM 670 O O . GLY A 1 85 ? -5.086 -8.278 -24.450 1.00 52.06 85 GLY A O 1
ATOM 671 N N . LEU A 1 86 ? -6.282 -8.584 -22.578 1.00 53.50 86 LEU A N 1
ATOM 672 C CA . LEU A 1 86 ? -5.477 -7.755 -21.699 1.00 53.50 86 LEU A CA 1
ATOM 673 C C . LEU A 1 86 ? -4.166 -8.467 -21.328 1.00 53.50 86 LEU A C 1
ATOM 675 O O . LEU A 1 86 ? -4.150 -9.669 -21.059 1.00 53.50 86 LEU A O 1
ATOM 679 N N . SER A 1 87 ? -3.059 -7.719 -21.288 1.00 67.75 87 SER A N 1
ATOM 680 C CA . SER A 1 87 ? -1.774 -8.224 -20.787 1.00 67.75 87 SER A CA 1
ATOM 681 C C . SER A 1 87 ? -1.904 -8.733 -19.343 1.00 67.75 87 SER A C 1
ATOM 683 O O . SER A 1 87 ? -2.786 -8.302 -18.593 1.00 67.75 87 SER A O 1
ATOM 685 N N . GLY A 1 88 ? -0.999 -9.627 -18.921 1.00 72.62 88 GLY A N 1
ATOM 686 C CA . GLY A 1 88 ? -1.014 -10.199 -17.565 1.00 72.62 88 GLY A CA 1
ATOM 687 C C . GLY A 1 88 ? -1.055 -9.147 -16.447 1.00 72.62 88 GLY A C 1
ATOM 688 O O . GLY A 1 88 ? -1.669 -9.383 -15.411 1.00 72.62 88 GLY A O 1
ATOM 689 N N . TYR A 1 89 ? -0.502 -7.954 -16.690 1.00 73.88 89 TYR A N 1
ATOM 690 C CA . TYR A 1 89 ? -0.551 -6.826 -15.760 1.00 73.88 89 TYR A CA 1
ATOM 691 C C . TYR A 1 89 ? -1.976 -6.306 -15.512 1.00 73.88 89 TYR A C 1
ATOM 693 O O . TYR A 1 89 ? -2.382 -6.131 -14.368 1.00 73.88 89 TYR A O 1
ATOM 701 N N . TYR A 1 90 ? -2.768 -6.075 -16.559 1.00 75.81 90 TYR A N 1
ATOM 702 C CA . TYR A 1 90 ? -4.124 -5.544 -16.390 1.00 75.81 90 TYR A CA 1
ATOM 703 C C . TYR A 1 90 ? -5.055 -6.556 -15.724 1.00 75.81 90 TYR A C 1
ATOM 705 O O . TYR A 1 90 ? -5.897 -6.173 -14.911 1.00 75.81 90 TYR A O 1
ATOM 713 N N . ARG A 1 91 ? -4.878 -7.850 -16.030 1.00 78.56 91 ARG A N 1
ATOM 714 C CA . ARG A 1 91 ? -5.573 -8.924 -15.314 1.00 78.56 91 ARG A CA 1
ATOM 715 C C . ARG A 1 91 ? -5.222 -8.885 -13.830 1.00 78.56 91 ARG A C 1
ATOM 717 O O . ARG A 1 91 ? -6.140 -8.858 -13.019 1.00 78.56 91 ARG A O 1
ATOM 724 N N . HIS A 1 92 ? -3.931 -8.823 -13.500 1.00 82.62 92 HIS A N 1
ATOM 725 C CA . HIS A 1 92 ? -3.459 -8.703 -12.124 1.00 82.62 92 HIS A CA 1
ATOM 726 C C . HIS A 1 92 ? -4.139 -7.526 -11.416 1.00 82.62 92 HIS A C 1
ATOM 728 O O . HIS A 1 92 ? -4.838 -7.736 -10.432 1.00 82.62 92 HIS A O 1
ATOM 734 N N . VAL A 1 93 ? -4.062 -6.309 -11.970 1.00 81.38 93 VAL A N 1
ATOM 735 C CA . VAL A 1 93 ? -4.689 -5.124 -11.358 1.00 81.38 93 VAL A CA 1
ATOM 736 C C . VAL A 1 93 ? -6.199 -5.300 -11.174 1.00 81.38 93 VAL A C 1
ATOM 738 O O . VAL A 1 93 ? -6.735 -4.911 -10.138 1.00 81.38 93 VAL A O 1
ATOM 741 N N . LEU A 1 94 ? -6.904 -5.895 -12.141 1.00 82.44 94 LEU A N 1
ATOM 742 C CA . LEU A 1 94 ? -8.347 -6.125 -12.044 1.00 82.44 94 LEU A CA 1
ATOM 743 C C . LEU A 1 94 ? -8.705 -7.157 -10.964 1.00 82.44 94 LEU A C 1
ATOM 745 O O . LEU A 1 94 ? -9.639 -6.943 -10.190 1.00 82.44 94 LEU A O 1
ATOM 749 N N . VAL A 1 95 ? -7.976 -8.272 -10.900 1.00 83.81 95 VAL A N 1
ATOM 750 C CA . VAL A 1 95 ? -8.193 -9.319 -9.891 1.00 83.81 95 VAL A CA 1
ATOM 751 C C . VAL A 1 95 ? -7.862 -8.775 -8.505 1.00 83.81 95 VAL A C 1
ATOM 753 O O . VAL A 1 95 ? -8.659 -8.965 -7.581 1.00 83.81 95 VAL A O 1
ATOM 756 N N . THR A 1 96 ? -6.762 -8.025 -8.373 1.00 82.88 96 THR A N 1
ATOM 757 C CA . THR A 1 96 ? -6.444 -7.274 -7.160 1.00 82.88 96 THR A CA 1
ATOM 758 C C . THR A 1 96 ? -7.635 -6.373 -6.830 1.00 82.88 96 THR A C 1
ATOM 760 O O . THR A 1 96 ? -8.171 -6.537 -5.735 1.00 82.88 96 THR A O 1
ATOM 763 N N . LEU A 1 97 ? -8.149 -5.549 -7.772 1.00 83.75 97 LEU A N 1
ATOM 764 C CA . LEU A 1 97 ? -9.270 -4.588 -7.586 1.00 83.75 97 LEU A CA 1
ATOM 765 C C . LEU A 1 97 ? -10.482 -5.228 -6.943 1.00 83.75 97 LEU A C 1
ATOM 767 O O . LEU A 1 97 ? -11.012 -4.741 -5.937 1.00 83.75 97 LEU A O 1
ATOM 771 N N . ILE A 1 98 ? -10.894 -6.343 -7.521 1.00 83.69 98 ILE A N 1
ATOM 772 C CA . ILE A 1 98 ? -12.033 -7.102 -7.041 1.00 83.69 98 ILE A CA 1
ATOM 773 C C . ILE A 1 98 ? -11.748 -7.619 -5.627 1.00 83.69 98 ILE A C 1
ATOM 775 O O . ILE A 1 98 ? -12.544 -7.381 -4.716 1.00 83.69 98 ILE A O 1
ATOM 779 N N . CYS A 1 99 ? -10.597 -8.261 -5.423 1.00 84.50 99 CYS A N 1
ATOM 780 C CA . CYS A 1 99 ? -10.296 -8.977 -4.189 1.00 84.50 99 CYS A CA 1
ATOM 781 C C . CYS A 1 99 ? -9.996 -8.053 -3.003 1.00 84.50 99 CYS A C 1
ATOM 783 O O . CYS A 1 99 ? -10.595 -8.218 -1.944 1.00 84.50 99 CYS A O 1
ATOM 785 N N . PHE A 1 100 ? -9.109 -7.069 -3.154 1.00 80.75 100 PHE A N 1
ATOM 786 C CA . PHE A 1 100 ? -8.605 -6.265 -2.030 1.00 80.75 100 PHE A CA 1
ATOM 787 C C . PHE A 1 100 ? -9.172 -4.845 -1.950 1.00 80.75 100 PHE A C 1
ATOM 789 O O . PHE A 1 100 ? -8.802 -4.103 -1.040 1.00 80.75 100 PHE A O 1
ATOM 796 N N . VAL A 1 101 ? -10.109 -4.467 -2.829 1.00 78.50 101 VAL A N 1
ATOM 797 C CA . VAL A 1 101 ? -10.881 -3.216 -2.704 1.00 78.50 101 VAL A CA 1
ATOM 798 C C . VAL A 1 101 ? -12.378 -3.486 -2.731 1.00 78.50 101 VAL A C 1
ATOM 800 O O . VAL A 1 101 ? -13.048 -3.175 -1.747 1.00 78.50 101 VAL A O 1
ATOM 803 N N . LEU A 1 102 ? -12.921 -4.073 -3.803 1.00 82.81 102 LEU A N 1
ATOM 804 C CA . LEU A 1 102 ? -14.376 -4.182 -3.952 1.00 82.81 102 LEU A CA 1
ATOM 805 C C . LEU A 1 102 ? -14.994 -5.108 -2.904 1.00 82.81 102 LEU A C 1
ATOM 807 O O . LEU A 1 102 ? -15.934 -4.695 -2.231 1.00 82.81 102 LEU A O 1
ATOM 811 N N . ILE A 1 103 ? -14.449 -6.310 -2.699 1.00 82.94 103 ILE A N 1
ATOM 812 C CA . ILE A 1 103 ? -14.920 -7.228 -1.650 1.00 82.94 103 ILE A CA 1
ATOM 813 C C . ILE A 1 103 ? -14.851 -6.577 -0.253 1.00 82.94 103 ILE A C 1
ATOM 815 O O . ILE A 1 103 ? -15.887 -6.550 0.418 1.00 82.94 103 ILE A O 1
ATOM 819 N N . PRO A 1 104 ? -13.714 -6.000 0.199 1.00 77.56 104 PRO A N 1
ATOM 820 C CA . PRO A 1 104 ? -13.655 -5.242 1.449 1.00 77.56 104 PRO A CA 1
ATOM 821 C C . PRO A 1 104 ? -14.710 -4.146 1.547 1.00 77.56 104 PRO A C 1
ATOM 823 O O . PRO A 1 104 ? -15.398 -4.043 2.562 1.00 77.56 104 PRO A O 1
ATOM 826 N N . LEU A 1 105 ? -14.852 -3.322 0.504 1.00 78.62 105 LEU A N 1
ATOM 827 C CA . LEU A 1 105 ? -15.794 -2.209 0.496 1.00 78.62 105 LEU A CA 1
ATOM 828 C C . LEU A 1 105 ? -17.237 -2.702 0.578 1.00 78.62 105 LEU A C 1
ATOM 830 O O . LEU A 1 105 ? -18.009 -2.152 1.363 1.00 78.62 105 LEU A O 1
ATOM 834 N N . ILE A 1 106 ? -17.597 -3.744 -0.172 1.00 83.00 106 ILE A N 1
ATOM 835 C CA . ILE A 1 106 ? -18.930 -4.356 -0.149 1.00 83.00 106 ILE A CA 1
ATOM 836 C C . ILE A 1 106 ? -19.200 -4.964 1.226 1.00 83.00 106 ILE A C 1
ATOM 838 O O . ILE A 1 106 ? -20.213 -4.628 1.839 1.00 83.00 106 ILE A O 1
ATOM 842 N N . TYR A 1 107 ? -18.290 -5.797 1.742 1.00 80.62 107 TYR A N 1
ATOM 843 C CA . TYR A 1 107 ? -18.426 -6.423 3.060 1.00 80.62 107 TYR A CA 1
ATOM 844 C C . TYR A 1 107 ? -18.640 -5.366 4.140 1.00 80.62 107 TYR A C 1
ATOM 846 O O . TYR A 1 107 ? -19.562 -5.464 4.948 1.00 80.62 107 TYR A O 1
ATOM 854 N N . LEU A 1 108 ? -17.829 -4.313 4.132 1.00 71.75 108 LEU A N 1
ATOM 855 C CA . LEU A 1 108 ? -17.896 -3.282 5.153 1.00 71.75 108 LEU A CA 1
ATOM 856 C C . LEU A 1 108 ? -19.103 -2.360 4.996 1.00 71.75 108 LEU A C 1
ATOM 858 O O . LEU A 1 108 ? -19.678 -1.942 6.002 1.00 71.75 108 LEU A O 1
ATOM 862 N N . THR A 1 109 ? -19.506 -2.041 3.767 1.00 77.12 109 THR A N 1
ATOM 863 C CA . THR A 1 109 ? -20.728 -1.268 3.507 1.00 77.12 109 THR A CA 1
ATOM 864 C C . THR A 1 109 ? -21.954 -2.066 3.940 1.00 77.12 109 THR A C 1
ATOM 866 O O . THR A 1 109 ? -22.783 -1.549 4.688 1.00 77.12 109 THR A O 1
ATOM 869 N N . GLY A 1 110 ? -22.025 -3.352 3.587 1.00 81.31 110 GLY A N 1
ATOM 870 C CA . GLY A 1 110 ? -23.068 -4.267 4.048 1.00 81.31 110 GLY A CA 1
ATOM 871 C C . GLY A 1 110 ? -23.093 -4.394 5.571 1.00 81.31 110 GLY A C 1
ATOM 872 O O . GLY A 1 110 ? -24.132 -4.185 6.196 1.00 81.31 110 GLY A O 1
ATOM 873 N N . PHE A 1 111 ? -21.935 -4.625 6.198 1.00 73.75 111 PHE A N 1
ATOM 874 C CA . PHE A 1 111 ? -21.807 -4.698 7.655 1.00 73.75 111 PHE A CA 1
ATOM 875 C C . PHE A 1 111 ? -22.301 -3.415 8.341 1.00 73.75 111 PHE A C 1
ATOM 877 O O . PHE A 1 111 ? -22.980 -3.480 9.368 1.00 73.75 111 PHE A O 1
ATOM 884 N N . ARG A 1 112 ? -22.019 -2.240 7.764 1.00 71.00 112 ARG A N 1
ATOM 885 C CA . ARG A 1 112 ? -22.519 -0.953 8.270 1.00 71.00 112 ARG A CA 1
ATOM 886 C C . ARG A 1 112 ? -24.024 -0.818 8.171 1.00 71.00 112 ARG A C 1
ATOM 888 O O . ARG A 1 112 ? -24.647 -0.435 9.162 1.00 71.00 112 ARG A O 1
ATOM 895 N N . LEU A 1 113 ? -24.587 -1.117 7.002 1.00 78.00 113 LEU A N 1
ATOM 896 C CA . LEU A 1 113 ? -26.029 -1.044 6.773 1.00 78.00 113 LEU A CA 1
ATOM 897 C C . LEU A 1 113 ? -26.772 -1.937 7.775 1.00 78.00 113 LEU A C 1
ATOM 899 O O . LEU A 1 113 ? -27.727 -1.490 8.406 1.00 78.00 113 LEU A O 1
ATOM 903 N N . ILE A 1 114 ? -26.255 -3.145 8.015 1.00 79.75 114 ILE A N 1
ATOM 904 C CA . ILE A 1 114 ? -26.820 -4.099 8.978 1.00 79.75 114 ILE A CA 1
ATOM 905 C C . ILE A 1 114 ? -26.706 -3.585 10.423 1.00 79.75 114 ILE A C 1
ATOM 907 O O . ILE A 1 114 ? -27.636 -3.735 11.212 1.00 79.75 114 ILE A O 1
ATOM 911 N N . ARG A 1 115 ? -25.580 -2.964 10.802 1.00 71.44 115 ARG A N 1
ATOM 912 C CA . ARG A 1 115 ? -25.307 -2.562 12.197 1.00 71.44 115 ARG A CA 1
ATOM 913 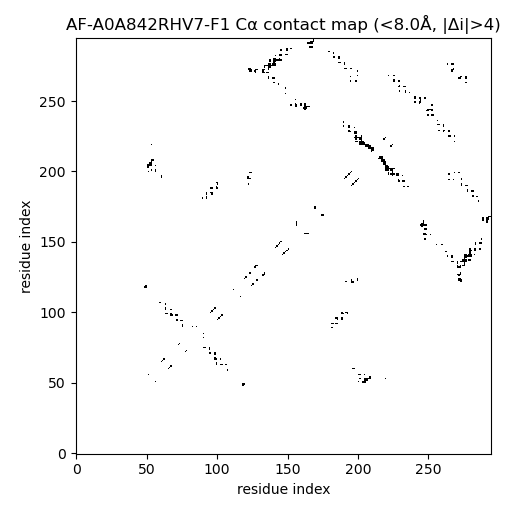C C . ARG A 1 115 ? -25.819 -1.169 12.583 1.00 71.44 115 ARG A C 1
ATOM 915 O O . ARG A 1 115 ? -25.696 -0.814 13.753 1.00 71.44 115 ARG A O 1
ATOM 922 N N . ARG A 1 116 ? -26.350 -0.370 11.645 1.00 67.06 116 ARG A N 1
ATOM 923 C CA . ARG A 1 116 ? -26.848 1.013 11.860 1.00 67.06 116 ARG A CA 1
ATOM 924 C C . ARG A 1 116 ? -25.874 1.943 12.618 1.00 67.06 116 ARG A C 1
ATOM 926 O O . ARG A 1 116 ? -26.294 2.921 13.237 1.00 67.06 116 ARG A O 1
ATOM 933 N N . LYS A 1 117 ? -24.562 1.671 12.589 1.00 62.72 117 LYS A N 1
ATOM 934 C CA . LYS A 1 117 ? -23.547 2.497 13.270 1.00 62.72 117 LYS A CA 1
ATOM 935 C C . LYS A 1 117 ? -23.159 3.683 12.377 1.00 62.72 117 LYS A C 1
ATOM 937 O O . LYS A 1 117 ? -22.662 3.482 11.273 1.00 62.72 117 LYS A O 1
ATOM 942 N N . LYS A 1 118 ? -23.372 4.914 12.866 1.00 54.66 118 LYS A N 1
ATOM 943 C CA . LYS A 1 118 ? -23.264 6.159 12.076 1.00 54.66 118 LYS A CA 1
ATOM 944 C C . LYS A 1 118 ? -21.840 6.600 11.715 1.00 54.66 118 LYS A C 1
ATOM 946 O O . LYS A 1 118 ? -21.680 7.273 10.708 1.00 54.66 118 LYS A O 1
ATOM 951 N N . ASN A 1 119 ? -20.809 6.229 12.475 1.00 53.44 119 ASN A N 1
ATOM 952 C CA . ASN A 1 119 ? -19.508 6.894 12.353 1.00 53.44 119 ASN A CA 1
ATOM 953 C C . ASN A 1 119 ? -18.338 5.920 12.273 1.00 53.44 119 ASN A C 1
ATOM 955 O O . ASN A 1 119 ? -17.804 5.517 13.296 1.00 53.44 119 ASN A O 1
ATOM 959 N N . TYR A 1 120 ? -17.878 5.638 11.057 1.00 52.75 120 TYR A N 1
ATOM 960 C CA . TYR A 1 120 ? -16.493 5.243 10.816 1.00 52.75 120 TYR A CA 1
ATOM 961 C C . TYR A 1 120 ? -16.055 5.881 9.491 1.00 52.75 120 TYR A C 1
ATOM 963 O O . TYR A 1 120 ? -16.696 5.710 8.455 1.00 52.75 120 TYR A O 1
ATOM 971 N N . TYR A 1 121 ? -14.979 6.654 9.491 1.00 51.50 121 TYR A N 1
ATOM 972 C CA . TYR A 1 121 ? -14.374 7.125 8.247 1.00 51.50 121 TYR A CA 1
ATOM 973 C C . TYR A 1 121 ? -13.438 6.007 7.764 1.00 51.50 121 TYR A C 1
ATOM 975 O O . TYR A 1 121 ? -12.571 5.558 8.505 1.00 51.50 121 TYR A O 1
ATOM 983 N N . PHE A 1 122 ? -13.715 5.459 6.577 1.00 57.28 122 PHE A N 1
ATOM 984 C CA . PHE A 1 122 ? -13.090 4.224 6.071 1.00 57.28 122 PHE A CA 1
ATOM 985 C C . PHE A 1 122 ? -11.632 4.383 5.651 1.00 57.28 122 PHE A C 1
ATOM 987 O O . PHE A 1 122 ? -10.899 3.405 5.607 1.00 57.28 122 PHE A O 1
ATOM 994 N N . THR A 1 123 ? -11.230 5.602 5.318 1.00 53.88 123 THR A N 1
ATOM 995 C CA . THR A 1 123 ? -9.962 5.896 4.645 1.00 53.88 123 THR A CA 1
ATOM 996 C C . THR A 1 123 ? -9.003 6.675 5.545 1.00 53.88 123 THR A C 1
ATOM 998 O O . THR A 1 123 ? -7.812 6.775 5.291 1.00 53.88 123 THR A O 1
ATOM 1001 N N . THR A 1 124 ? -9.512 7.259 6.622 1.00 59.22 124 THR A N 1
ATOM 1002 C CA . THR A 1 124 ? -8.788 8.186 7.493 1.00 59.22 124 THR A CA 1
ATOM 1003 C C . THR A 1 124 ? -9.597 8.356 8.763 1.00 59.22 124 THR A C 1
ATOM 1005 O O . THR A 1 124 ? -10.801 8.123 8.773 1.00 59.22 124 THR A O 1
ATOM 1008 N N . THR A 1 125 ? -8.977 8.788 9.851 1.00 72.56 125 THR A N 1
ATOM 1009 C CA . THR A 1 125 ? -9.746 9.221 11.023 1.00 72.56 125 THR A CA 1
ATOM 1010 C C . THR A 1 125 ? -10.320 10.624 10.780 1.00 72.56 125 THR A C 1
ATOM 1012 O O . THR A 1 125 ? -9.857 11.348 9.893 1.00 72.56 125 THR A O 1
ATOM 1015 N N . ARG A 1 126 ? -11.299 11.055 11.592 1.00 78.38 126 ARG A N 1
ATOM 1016 C CA . ARG A 1 126 ? -11.775 12.459 11.595 1.00 78.38 126 ARG A CA 1
ATOM 1017 C C . ARG A 1 126 ? -10.612 13.439 11.813 1.00 78.38 126 ARG A C 1
ATOM 1019 O O . ARG A 1 126 ? -10.577 14.503 11.210 1.00 78.38 126 ARG A O 1
ATOM 1026 N N . GLU A 1 127 ? -9.634 13.048 12.632 1.00 82.25 127 GLU A N 1
ATOM 1027 C CA . GLU A 1 127 ? -8.381 13.786 12.833 1.00 82.25 127 GLU A CA 1
ATOM 1028 C C . GLU A 1 127 ? -7.530 13.859 11.559 1.00 82.25 127 GLU A C 1
ATOM 1030 O O . GLU A 1 127 ? -7.008 14.924 11.233 1.00 82.25 127 GLU A O 1
ATOM 1035 N N . GLY A 1 128 ? -7.413 12.759 10.812 1.00 83.00 128 GLY A N 1
ATOM 1036 C CA . GLY A 1 128 ? -6.645 12.711 9.567 1.00 83.00 128 GLY A CA 1
ATOM 1037 C C . GLY A 1 128 ? -7.247 13.534 8.423 1.00 83.00 128 GLY A C 1
ATOM 1038 O O . GLY A 1 128 ? -6.516 13.936 7.521 1.00 83.00 128 GLY A O 1
ATOM 1039 N N . LEU A 1 129 ? -8.544 13.862 8.476 1.00 86.81 129 LEU A N 1
ATOM 1040 C CA . LEU A 1 129 ? -9.209 14.759 7.516 1.00 86.81 129 LEU A CA 1
ATOM 1041 C C . LEU A 1 129 ? -8.945 16.247 7.771 1.00 86.81 129 LEU A C 1
ATOM 1043 O O . LEU A 1 129 ? -9.342 17.087 6.967 1.00 86.81 129 LEU A O 1
ATOM 1047 N N . ARG A 1 130 ? -8.283 16.611 8.875 1.00 89.31 130 ARG A N 1
ATOM 1048 C CA . ARG A 1 130 ? -7.938 18.014 9.129 1.00 89.31 130 ARG A CA 1
ATOM 1049 C C . ARG A 1 130 ? -6.976 18.516 8.038 1.00 89.31 130 ARG A C 1
ATOM 1051 O O . ARG A 1 130 ? -5.991 17.825 7.768 1.00 89.31 130 ARG A O 1
ATOM 1058 N N . PRO A 1 131 ? -7.152 19.734 7.486 1.00 92.25 131 PRO A N 1
ATOM 1059 C CA . PRO A 1 131 ? -6.301 20.256 6.409 1.00 92.25 131 PRO A CA 1
ATOM 1060 C C . PRO A 1 131 ? -4.797 20.164 6.701 1.00 92.25 131 PRO A C 1
ATOM 1062 O O . PRO A 1 131 ? -4.025 19.697 5.869 1.00 92.25 131 PRO A O 1
ATOM 1065 N N . LYS A 1 132 ? -4.378 20.486 7.935 1.00 94.38 132 LYS A N 1
ATOM 1066 C CA . LYS A 1 132 ? -2.979 20.356 8.382 1.00 94.38 132 LYS A CA 1
ATOM 1067 C C . LYS A 1 132 ? -2.441 18.923 8.258 1.00 94.38 132 LYS A C 1
ATOM 1069 O O . LYS A 1 132 ? -1.276 18.732 7.921 1.00 94.38 132 LYS A O 1
ATOM 1074 N N . LYS A 1 133 ? -3.268 17.913 8.549 1.00 93.44 133 LYS A N 1
ATOM 1075 C CA . LYS A 1 133 ? -2.893 16.493 8.457 1.00 93.44 133 LYS A CA 1
ATOM 1076 C C . LYS A 1 133 ? -2.869 16.007 7.011 1.00 93.44 133 LYS A C 1
ATOM 1078 O O . LYS A 1 133 ? -1.951 15.269 6.670 1.00 93.44 133 LYS A O 1
ATOM 1083 N N . ILE A 1 134 ? -3.795 16.476 6.173 1.00 92.19 134 ILE A N 1
ATOM 1084 C CA . ILE A 1 134 ? -3.795 16.215 4.726 1.00 92.19 134 ILE A CA 1
ATOM 1085 C C . ILE A 1 134 ? -2.507 16.755 4.097 1.00 92.19 134 ILE A C 1
ATOM 1087 O O . ILE A 1 134 ? -1.757 15.987 3.503 1.00 92.19 134 ILE A O 1
ATOM 1091 N N . ILE A 1 135 ? -2.202 18.042 4.300 1.00 94.31 135 ILE A N 1
ATOM 1092 C CA . ILE A 1 135 ? -0.991 18.682 3.760 1.00 94.31 135 ILE A CA 1
ATOM 1093 C C . ILE A 1 135 ? 0.264 17.979 4.286 1.00 94.31 135 ILE A C 1
ATOM 1095 O O . ILE A 1 135 ? 1.162 17.651 3.518 1.00 94.31 135 ILE A O 1
ATOM 1099 N N . SER A 1 136 ? 0.317 17.681 5.589 1.00 95.31 136 SER A N 1
ATOM 1100 C CA . SER A 1 136 ? 1.456 16.967 6.172 1.00 95.31 136 SER A CA 1
ATOM 1101 C C . SER A 1 136 ? 1.630 15.558 5.600 1.00 95.31 136 SER A C 1
ATOM 1103 O O . SER A 1 136 ? 2.770 15.136 5.428 1.00 95.31 136 SER A O 1
ATOM 1105 N N . SER A 1 137 ? 0.544 14.821 5.349 1.00 94.31 137 SER A N 1
ATOM 1106 C CA . SER A 1 137 ? 0.607 13.497 4.720 1.00 94.31 137 SER A CA 1
ATOM 1107 C C . SER A 1 137 ? 1.077 13.612 3.277 1.00 94.31 137 SER A C 1
ATOM 1109 O O . SER A 1 137 ? 1.942 12.849 2.863 1.00 94.31 137 SER A O 1
ATOM 1111 N N . LEU A 1 138 ? 0.570 14.598 2.531 1.00 94.81 138 LEU A N 1
ATOM 1112 C CA . LEU A 1 138 ? 0.956 14.844 1.144 1.00 94.81 138 LEU A CA 1
ATOM 1113 C C . LEU A 1 138 ? 2.449 15.164 1.025 1.00 94.81 138 LEU A C 1
ATOM 1115 O O . LEU A 1 138 ? 3.146 14.516 0.253 1.00 94.81 138 LEU A O 1
ATOM 1119 N N . LEU A 1 139 ? 2.958 16.097 1.834 1.00 96.25 139 LEU A N 1
ATOM 1120 C CA . LEU A 1 139 ? 4.378 16.457 1.835 1.00 96.25 139 LEU A CA 1
ATOM 1121 C C . LEU A 1 139 ? 5.270 15.271 2.217 1.00 96.25 139 LEU A C 1
ATOM 1123 O O . LEU A 1 139 ? 6.275 15.030 1.555 1.00 96.25 139 LEU A O 1
ATOM 1127 N N . GLN A 1 140 ? 4.899 14.505 3.249 1.00 95.81 140 GLN A N 1
ATOM 1128 C CA . GLN A 1 140 ? 5.651 13.307 3.639 1.00 95.81 140 GLN A CA 1
ATOM 1129 C C . GLN A 1 140 ? 5.609 12.228 2.553 1.00 95.81 140 GLN A C 1
ATOM 1131 O O . GLN A 1 140 ? 6.634 11.617 2.266 1.00 95.81 140 GLN A O 1
ATOM 1136 N N . GLY A 1 141 ? 4.445 12.016 1.935 1.00 94.44 141 GLY A N 1
ATOM 1137 C CA . GLY A 1 141 ? 4.261 11.077 0.837 1.00 94.44 141 GLY A CA 1
ATOM 1138 C C . GLY A 1 141 ? 5.119 11.437 -0.371 1.00 94.44 141 GLY A C 1
ATOM 1139 O O . GLY A 1 141 ? 5.837 10.572 -0.863 1.00 94.44 141 GLY A O 1
ATOM 1140 N N . ILE A 1 142 ? 5.101 12.704 -0.797 1.00 94.31 142 ILE A N 1
ATOM 1141 C CA . ILE A 1 142 ? 5.931 13.211 -1.899 1.00 94.31 142 ILE A CA 1
ATOM 1142 C C . ILE A 1 142 ? 7.415 13.084 -1.554 1.00 94.31 142 ILE A C 1
ATOM 1144 O O . ILE A 1 142 ? 8.164 12.505 -2.332 1.00 94.31 142 ILE A O 1
ATOM 1148 N N . PHE A 1 143 ? 7.845 13.571 -0.387 1.00 95.44 143 PHE A N 1
ATOM 1149 C CA . PHE A 1 143 ? 9.255 13.537 0.008 1.00 95.44 143 PHE A CA 1
ATOM 1150 C C . PHE A 1 143 ? 9.804 12.109 0.065 1.00 95.44 143 PHE A C 1
ATOM 1152 O O . PHE A 1 143 ? 10.885 11.834 -0.439 1.00 95.44 143 PHE A O 1
ATOM 1159 N N . MET A 1 144 ? 9.048 11.180 0.640 1.00 95.31 144 MET A N 1
ATOM 1160 C CA . MET A 1 144 ? 9.451 9.781 0.724 1.00 95.31 144 MET A CA 1
ATOM 1161 C C . MET A 1 144 ? 9.541 9.135 -0.664 1.00 95.31 144 MET A C 1
ATOM 1163 O O . MET A 1 144 ? 10.546 8.517 -1.004 1.00 95.31 144 MET A O 1
ATOM 1167 N N . HIS A 1 145 ? 8.513 9.292 -1.490 1.00 94.56 145 HIS A N 1
ATOM 1168 C CA . HIS A 1 145 ? 8.458 8.614 -2.778 1.00 94.56 145 HIS A CA 1
ATOM 1169 C C . HIS A 1 145 ? 9.385 9.249 -3.817 1.00 94.56 145 HIS A C 1
ATOM 1171 O O . HIS A 1 145 ? 10.212 8.556 -4.398 1.00 94.56 145 HIS A O 1
ATOM 1177 N N . ALA A 1 146 ? 9.309 10.564 -4.008 1.00 91.94 146 ALA A N 1
ATOM 1178 C CA . ALA A 1 146 ? 10.142 11.274 -4.976 1.00 91.94 146 ALA A CA 1
ATOM 1179 C C . ALA A 1 146 ? 11.570 11.529 -4.465 1.00 91.94 146 ALA A C 1
ATOM 1181 O O . ALA A 1 146 ? 12.500 11.579 -5.262 1.00 91.94 146 ALA A O 1
ATOM 1182 N N . GLY A 1 147 ? 11.761 11.697 -3.153 1.00 91.25 147 GLY A N 1
ATOM 1183 C CA . GLY A 1 147 ? 13.058 12.050 -2.562 1.00 91.25 147 GLY A CA 1
ATOM 1184 C C . GLY A 1 147 ? 13.875 10.873 -2.027 1.00 91.25 147 GLY A C 1
ATOM 1185 O O . GLY A 1 147 ? 15.089 11.003 -1.918 1.00 91.25 147 GLY A O 1
ATOM 1186 N N . ILE A 1 148 ? 13.254 9.730 -1.707 1.00 93.31 148 ILE A N 1
ATOM 1187 C CA . ILE A 1 148 ? 13.967 8.548 -1.185 1.00 93.31 148 ILE A CA 1
ATOM 1188 C C . ILE A 1 148 ? 13.853 7.378 -2.160 1.00 93.31 148 ILE A C 1
ATOM 1190 O O . ILE A 1 148 ? 14.866 6.877 -2.644 1.00 93.31 148 ILE A O 1
ATOM 1194 N N . PHE A 1 149 ? 12.632 6.944 -2.476 1.00 93.19 149 PHE A N 1
ATOM 1195 C CA . PHE A 1 149 ? 12.433 5.726 -3.267 1.00 93.19 149 PHE A CA 1
ATOM 1196 C C . PHE A 1 149 ? 12.798 5.896 -4.735 1.00 93.19 149 PHE A C 1
ATOM 1198 O O . PHE A 1 149 ? 13.441 5.016 -5.301 1.00 93.19 149 PHE A O 1
ATOM 1205 N N . TYR A 1 150 ? 12.456 7.027 -5.344 1.00 93.25 150 TYR A N 1
ATOM 1206 C CA . TYR A 1 150 ? 12.822 7.287 -6.730 1.00 93.25 150 TYR A CA 1
ATOM 1207 C C . TYR A 1 150 ? 14.355 7.302 -6.935 1.00 93.25 150 TYR A C 1
ATOM 1209 O O . TYR A 1 150 ? 14.835 6.518 -7.758 1.00 93.25 150 TYR A O 1
ATOM 1217 N N . PRO A 1 151 ? 15.161 8.056 -6.155 1.00 93.56 151 PRO A N 1
ATOM 1218 C CA . PRO A 1 151 ? 16.619 7.984 -6.254 1.00 93.56 151 PRO A CA 1
ATOM 1219 C C . PRO A 1 151 ? 17.178 6.588 -5.976 1.00 93.56 151 PRO A C 1
ATOM 1221 O O . PRO A 1 151 ? 18.112 6.173 -6.655 1.00 93.56 151 PRO A O 1
ATOM 1224 N N . TRP A 1 152 ? 16.598 5.837 -5.029 1.00 94.12 152 TRP A N 1
ATOM 1225 C CA . TRP A 1 152 ? 16.996 4.449 -4.764 1.00 94.12 152 TRP A CA 1
ATOM 1226 C C . TRP A 1 152 ? 16.885 3.593 -6.030 1.00 94.12 152 TRP A C 1
ATOM 1228 O O . TRP A 1 152 ? 17.843 2.900 -6.389 1.00 94.12 152 TRP A O 1
ATOM 1238 N N . ILE A 1 153 ? 15.746 3.660 -6.726 1.00 91.06 153 ILE A N 1
ATOM 1239 C CA . ILE A 1 153 ? 15.511 2.911 -7.969 1.00 91.06 153 ILE A CA 1
ATOM 1240 C C . ILE A 1 153 ? 16.536 3.315 -9.032 1.00 91.06 153 ILE A C 1
ATOM 1242 O O . ILE A 1 153 ? 17.200 2.445 -9.594 1.00 91.06 153 ILE A O 1
ATOM 1246 N N . VAL A 1 154 ? 16.730 4.620 -9.245 1.00 90.94 154 VAL A N 1
ATOM 1247 C CA . VAL A 1 154 ? 17.675 5.142 -10.245 1.00 90.94 154 VAL A CA 1
ATOM 1248 C C . VAL A 1 154 ? 19.109 4.687 -9.968 1.00 90.94 154 VAL A C 1
ATOM 1250 O O . VAL A 1 154 ? 19.805 4.226 -10.873 1.00 90.94 154 VAL A O 1
ATOM 1253 N N . ILE A 1 155 ? 19.554 4.770 -8.713 1.00 92.06 155 ILE A N 1
ATOM 1254 C CA . ILE A 1 155 ? 20.890 4.328 -8.295 1.00 92.06 155 ILE A CA 1
ATOM 1255 C C . ILE A 1 155 ? 21.032 2.814 -8.489 1.00 92.06 155 ILE A C 1
ATOM 1257 O O . ILE A 1 155 ? 22.037 2.358 -9.031 1.00 92.06 155 ILE A O 1
ATOM 1261 N N . SER A 1 156 ? 20.021 2.031 -8.111 1.00 90.50 156 SER A N 1
ATOM 1262 C CA . SER A 1 156 ? 20.050 0.569 -8.268 1.00 90.50 156 SER A CA 1
ATOM 1263 C C . SER A 1 156 ? 20.200 0.166 -9.734 1.00 90.50 156 SER A C 1
ATOM 1265 O O . SER A 1 156 ? 21.043 -0.661 -10.061 1.00 90.50 156 SER A O 1
ATOM 1267 N N . GLN A 1 157 ? 19.446 0.812 -10.620 1.00 87.44 157 GLN A N 1
ATOM 1268 C CA . GLN A 1 157 ? 19.485 0.579 -12.064 1.00 87.44 157 GLN A CA 1
ATOM 1269 C C . GLN A 1 157 ? 20.819 0.984 -12.704 1.00 87.44 157 GLN A C 1
ATOM 1271 O O . GLN A 1 157 ? 21.236 0.385 -13.689 1.00 87.44 157 GLN A O 1
ATOM 1276 N N . LYS A 1 158 ? 21.501 1.990 -12.145 1.00 89.19 158 LYS A N 1
ATOM 1277 C CA . LYS A 1 158 ? 22.783 2.477 -12.666 1.00 89.19 158 LYS A CA 1
ATOM 1278 C C . LYS A 1 158 ? 23.978 1.624 -12.240 1.00 89.19 158 LYS A C 1
ATOM 1280 O O . LYS A 1 158 ? 24.935 1.512 -13.000 1.00 89.19 158 LYS A O 1
ATOM 1285 N N . PHE A 1 159 ? 23.964 1.090 -11.020 1.00 91.38 159 PHE A N 1
ATOM 1286 C CA . PHE A 1 159 ? 25.164 0.511 -10.406 1.00 91.38 159 PHE A CA 1
ATOM 1287 C C . PHE A 1 159 ? 25.105 -0.999 -10.181 1.00 91.38 159 PHE A C 1
ATOM 1289 O O . PHE A 1 159 ? 26.145 -1.598 -9.910 1.00 91.38 159 PHE A O 1
ATOM 1296 N N . LEU A 1 160 ? 23.933 -1.634 -10.272 1.00 89.69 160 LEU A N 1
ATOM 1297 C CA . LEU A 1 160 ? 23.843 -3.079 -10.085 1.00 89.69 160 LEU A CA 1
ATOM 1298 C C . LEU A 1 160 ? 24.062 -3.815 -11.406 1.00 89.69 160 LEU A C 1
ATOM 1300 O O . LEU A 1 160 ? 23.378 -3.528 -12.388 1.00 89.69 160 LEU A O 1
ATOM 1304 N N . PRO A 1 161 ? 24.975 -4.797 -11.444 1.00 86.31 161 PRO A N 1
ATOM 1305 C CA . PRO A 1 161 ? 25.132 -5.631 -12.621 1.00 86.31 161 PRO A CA 1
ATOM 1306 C C . PRO A 1 161 ? 23.900 -6.527 -12.802 1.00 86.31 161 PRO A C 1
ATOM 1308 O O . PRO A 1 161 ? 23.298 -6.980 -11.828 1.00 86.31 161 PRO A O 1
ATOM 1311 N N . ASN A 1 162 ? 23.570 -6.840 -14.056 1.00 85.31 162 ASN A N 1
ATOM 1312 C CA . ASN A 1 162 ? 22.528 -7.803 -14.439 1.00 85.31 162 ASN A CA 1
ATOM 1313 C C . ASN A 1 162 ? 21.088 -7.441 -14.032 1.00 85.31 162 ASN A C 1
ATOM 1315 O O . ASN A 1 162 ? 20.219 -8.314 -14.064 1.00 85.31 162 ASN A O 1
ATOM 1319 N N . VAL A 1 163 ? 20.808 -6.185 -13.674 1.00 86.94 163 VAL A N 1
ATOM 1320 C CA . VAL A 1 163 ? 19.420 -5.718 -13.560 1.00 86.94 163 VAL A CA 1
ATOM 1321 C C . VAL A 1 163 ? 18.889 -5.324 -14.934 1.00 86.94 163 VAL A C 1
ATOM 1323 O O . VAL A 1 163 ? 19.600 -4.736 -15.749 1.00 86.94 163 VAL A O 1
ATOM 1326 N N . LYS A 1 164 ? 17.631 -5.660 -15.210 1.00 83.44 164 LYS A N 1
ATOM 1327 C CA . LYS A 1 164 ? 16.933 -5.219 -16.416 1.00 83.44 164 LYS A CA 1
ATOM 1328 C C . LYS A 1 164 ? 16.701 -3.723 -16.317 1.00 83.44 164 LYS A C 1
ATOM 1330 O O . LYS A 1 164 ? 16.210 -3.242 -15.294 1.00 83.44 164 LYS A O 1
ATOM 1335 N N . THR A 1 165 ? 17.006 -3.007 -17.388 1.00 78.62 165 THR A N 1
ATOM 1336 C CA . THR A 1 165 ? 16.631 -1.603 -17.493 1.00 78.62 165 THR A CA 1
ATOM 1337 C C . THR A 1 165 ? 15.115 -1.521 -17.579 1.00 78.62 165 THR A C 1
ATOM 1339 O O . THR A 1 165 ? 14.491 -2.191 -18.408 1.00 78.62 165 THR A O 1
ATOM 1342 N N . LEU A 1 166 ? 14.507 -0.720 -16.709 1.00 73.19 166 LEU A N 1
ATOM 1343 C CA . LEU A 1 166 ? 13.126 -0.311 -16.925 1.00 73.19 166 LEU A CA 1
ATOM 1344 C C . LEU A 1 166 ? 13.094 0.427 -18.266 1.00 73.19 166 LEU A C 1
ATOM 1346 O O . LEU A 1 166 ? 13.908 1.308 -18.512 1.00 73.19 166 LEU A O 1
ATOM 1350 N N . SER A 1 167 ? 12.211 0.017 -19.164 1.00 66.38 167 SER A N 1
ATOM 1351 C CA . SER A 1 167 ? 11.921 0.742 -20.396 1.00 66.38 167 SER A CA 1
ATOM 1352 C C . SER A 1 167 ? 10.432 0.603 -20.646 1.00 66.38 167 SER A C 1
ATOM 1354 O O . SER A 1 167 ? 9.890 -0.503 -20.679 1.00 66.38 167 SER A O 1
ATOM 1356 N N . TYR A 1 168 ? 9.739 1.733 -20.702 1.00 66.12 168 TYR A N 1
ATOM 1357 C CA . TYR A 1 168 ? 8.293 1.757 -20.879 1.00 66.12 168 TYR A CA 1
ATOM 1358 C C . TYR A 1 168 ? 7.944 2.912 -21.802 1.00 66.12 168 TYR A C 1
ATOM 1360 O O . TYR A 1 168 ? 7.969 4.068 -21.395 1.00 66.12 168 TYR A O 1
ATOM 1368 N N . PHE A 1 169 ? 7.614 2.597 -23.051 1.00 66.19 169 PHE A N 1
ATOM 1369 C CA . PHE A 1 169 ? 7.117 3.583 -23.999 1.00 66.19 169 PHE A CA 1
ATOM 1370 C C . PHE A 1 169 ? 5.703 3.209 -24.426 1.00 66.19 169 PHE A C 1
ATOM 1372 O O . PHE A 1 169 ? 5.471 2.141 -24.992 1.00 66.19 169 PHE A O 1
ATOM 1379 N N . LEU A 1 170 ? 4.753 4.097 -24.138 1.00 76.06 170 LEU A N 1
ATOM 1380 C CA . LEU A 1 170 ? 3.370 3.969 -24.580 1.00 76.06 170 LEU A CA 1
ATOM 1381 C C . LEU A 1 170 ? 3.143 4.989 -25.707 1.00 76.06 170 LEU A C 1
ATOM 1383 O O . LEU A 1 170 ? 3.197 6.194 -25.454 1.00 76.06 170 LEU A O 1
ATOM 1387 N N . PRO A 1 171 ? 2.939 4.544 -26.960 1.00 76.62 171 PRO A N 1
ATOM 1388 C CA . PRO A 1 171 ? 2.957 5.435 -28.117 1.00 76.62 171 PRO A CA 1
ATOM 1389 C C . PRO A 1 171 ? 1.710 6.318 -28.222 1.00 76.62 171 PRO A C 1
ATOM 1391 O O . PRO A 1 171 ? 1.766 7.371 -28.853 1.00 76.62 171 PRO A O 1
ATOM 1394 N N . LYS A 1 172 ? 0.576 5.909 -27.634 1.00 86.38 172 LYS A N 1
ATOM 1395 C CA . LYS A 1 172 ? -0.689 6.649 -27.731 1.00 86.38 172 LYS A CA 1
ATOM 1396 C C . LYS A 1 172 ? -1.078 7.267 -26.382 1.00 86.38 172 LYS A C 1
ATOM 1398 O O . LYS A 1 172 ? -0.934 6.613 -25.350 1.00 86.38 172 LYS A O 1
ATOM 1403 N N . PRO A 1 173 ? -1.670 8.479 -26.358 1.00 86.56 173 PRO A N 1
ATOM 1404 C CA . PRO A 1 173 ? -2.138 9.110 -25.117 1.00 86.56 173 PRO A CA 1
ATOM 1405 C C . PRO A 1 173 ? -3.157 8.270 -24.335 1.00 86.56 173 PRO A C 1
ATOM 1407 O O . PRO A 1 173 ? -3.172 8.293 -23.107 1.00 86.56 173 PRO A O 1
ATOM 1410 N N . ILE A 1 174 ? -3.998 7.506 -25.037 1.00 86.25 174 ILE A N 1
ATOM 1411 C CA . ILE A 1 174 ? -4.976 6.617 -24.400 1.00 86.25 174 ILE A CA 1
ATOM 1412 C C . ILE A 1 174 ? -4.299 5.492 -23.608 1.00 86.25 174 ILE A C 1
ATOM 1414 O O . ILE A 1 174 ? -4.765 5.147 -22.525 1.00 86.25 174 ILE A O 1
ATOM 1418 N N . ASP A 1 175 ? -3.166 4.982 -24.092 1.00 82.38 175 ASP A N 1
ATOM 1419 C CA . ASP A 1 175 ? -2.411 3.929 -23.418 1.00 82.38 175 ASP A CA 1
ATOM 1420 C C . ASP A 1 175 ? -1.798 4.472 -22.120 1.00 82.38 175 ASP A C 1
ATOM 1422 O O . ASP A 1 175 ? -1.866 3.814 -21.084 1.00 82.38 175 ASP A O 1
ATOM 1426 N N . TRP A 1 176 ? -1.290 5.712 -22.145 1.00 83.62 176 TRP A N 1
ATOM 1427 C CA . TRP A 1 176 ? -0.827 6.428 -20.950 1.00 83.62 176 TRP A CA 1
ATOM 1428 C C . TRP A 1 176 ? -1.929 6.622 -19.916 1.00 83.62 176 TRP A C 1
ATOM 1430 O O . TRP A 1 176 ? -1.708 6.374 -18.731 1.00 83.62 176 TRP A O 1
ATOM 1440 N N . PHE A 1 177 ? -3.113 7.058 -20.353 1.00 87.38 177 PHE A N 1
ATOM 1441 C CA . PHE A 1 177 ? -4.255 7.229 -19.461 1.00 87.38 177 PHE A CA 1
ATOM 1442 C C . PHE A 1 177 ? -4.652 5.903 -18.808 1.00 87.38 177 PHE A C 1
ATOM 1444 O O . PHE A 1 177 ? -4.781 5.842 -17.586 1.00 87.38 177 PHE A O 1
ATOM 1451 N N . LEU A 1 178 ? -4.807 4.837 -19.601 1.00 83.69 178 LEU A N 1
ATOM 1452 C CA . LEU A 1 178 ? -5.158 3.514 -19.089 1.00 83.69 178 LEU A CA 1
ATOM 1453 C C . LEU A 1 178 ? -4.083 2.994 -18.135 1.00 83.69 178 LEU A C 1
ATOM 1455 O O . LEU A 1 178 ? -4.408 2.541 -17.042 1.00 83.69 178 LEU A O 1
ATOM 1459 N N . TRP A 1 179 ? -2.807 3.108 -18.500 1.00 84.44 179 TRP A N 1
ATOM 1460 C CA . TRP A 1 179 ? -1.699 2.722 -17.632 1.00 84.44 179 TRP A CA 1
ATOM 1461 C C . TRP A 1 179 ? -1.730 3.474 -16.298 1.00 84.44 179 TRP A C 1
ATOM 1463 O O . TRP A 1 179 ? -1.722 2.835 -15.248 1.00 84.44 179 TRP A O 1
ATOM 1473 N N . LEU A 1 180 ? -1.850 4.806 -16.321 1.00 88.19 180 LEU A N 1
ATOM 1474 C CA . LEU A 1 180 ? -1.919 5.619 -15.105 1.00 88.19 180 LEU A CA 1
ATOM 1475 C C . LEU A 1 180 ? -3.141 5.254 -14.260 1.00 88.19 180 LEU A C 1
ATOM 1477 O O . LEU A 1 180 ? -3.037 5.161 -13.039 1.00 88.19 180 LEU A O 1
ATOM 1481 N N . PHE A 1 181 ? -4.287 5.022 -14.899 1.00 87.69 181 PHE A N 1
ATOM 1482 C CA . PHE A 1 181 ? -5.506 4.588 -14.231 1.00 87.69 181 PHE A CA 1
ATOM 1483 C C . PHE A 1 181 ? -5.302 3.250 -13.509 1.00 87.69 181 PHE A C 1
ATOM 1485 O O . PHE A 1 181 ? -5.595 3.151 -12.319 1.00 87.69 181 PHE A O 1
ATOM 1492 N N . PHE A 1 182 ? -4.739 2.241 -14.178 1.00 85.12 182 PHE A N 1
ATOM 1493 C CA . PHE A 1 182 ? -4.496 0.928 -13.575 1.00 85.12 182 PHE A CA 1
ATOM 1494 C C . PHE A 1 182 ? -3.398 0.959 -12.502 1.00 85.12 182 PHE A C 1
ATOM 1496 O O . PHE A 1 182 ? -3.564 0.343 -11.451 1.00 85.12 182 PHE A O 1
ATOM 1503 N N . VAL A 1 183 ? -2.328 1.734 -12.690 1.00 86.81 183 VAL A N 1
ATOM 1504 C CA . VAL A 1 183 ? -1.317 1.970 -11.646 1.00 86.81 183 VAL A CA 1
ATOM 1505 C C . VAL A 1 183 ? -1.943 2.635 -10.426 1.00 86.81 183 VAL A C 1
ATOM 1507 O O . VAL A 1 183 ? -1.722 2.191 -9.301 1.00 86.81 183 VAL A O 1
ATOM 1510 N N . ALA A 1 184 ? -2.747 3.680 -10.635 1.00 89.31 184 ALA A N 1
ATOM 1511 C CA . ALA A 1 184 ? -3.422 4.381 -9.554 1.00 89.31 184 ALA A CA 1
ATOM 1512 C C . ALA A 1 184 ? -4.362 3.450 -8.795 1.00 89.31 184 ALA A C 1
ATOM 1514 O O . ALA A 1 184 ? -4.330 3.435 -7.565 1.00 89.31 184 ALA A O 1
ATOM 1515 N N . LEU A 1 185 ? -5.141 2.638 -9.514 1.00 86.75 185 LEU A N 1
ATOM 1516 C CA . LEU A 1 185 ? -5.972 1.610 -8.906 1.00 86.75 185 LEU A CA 1
ATOM 1517 C C . LEU A 1 185 ? -5.124 0.673 -8.056 1.00 86.75 185 LEU A C 1
ATOM 1519 O O . LEU A 1 185 ? -5.400 0.590 -6.864 1.00 86.75 185 LEU A O 1
ATOM 1523 N N . ASN A 1 186 ? -4.074 0.063 -8.619 1.00 85.06 186 ASN A N 1
ATOM 1524 C CA . ASN A 1 186 ? -3.203 -0.881 -7.915 1.00 85.06 186 ASN A CA 1
ATOM 1525 C C . ASN A 1 186 ? -2.608 -0.281 -6.631 1.00 85.06 186 ASN A C 1
ATOM 1527 O O . ASN A 1 186 ? -2.672 -0.879 -5.561 1.00 85.06 186 ASN A O 1
ATOM 1531 N N . VAL A 1 187 ? -2.092 0.946 -6.706 1.00 90.19 187 VAL A N 1
ATOM 1532 C CA . VAL A 1 187 ? -1.535 1.650 -5.545 1.00 90.19 187 VAL A CA 1
ATOM 1533 C C . VAL A 1 187 ? -2.605 1.912 -4.485 1.00 90.19 187 VAL A C 1
ATOM 1535 O O . VAL A 1 187 ? -2.389 1.618 -3.309 1.00 90.19 187 VAL A O 1
ATOM 1538 N N . ILE A 1 188 ? -3.773 2.427 -4.886 1.00 88.06 188 ILE A N 1
ATOM 1539 C CA . ILE A 1 188 ? -4.902 2.672 -3.975 1.00 88.06 188 ILE A CA 1
ATOM 1540 C C . ILE A 1 188 ? -5.246 1.395 -3.211 1.00 88.06 188 ILE A C 1
ATOM 1542 O O . ILE A 1 188 ? -5.498 1.457 -2.012 1.00 88.06 188 ILE A O 1
ATOM 1546 N N . MET A 1 189 ? -5.203 0.238 -3.867 1.00 84.44 189 MET A N 1
ATOM 1547 C CA . MET A 1 189 ? -5.507 -1.049 -3.245 1.00 84.44 189 MET A CA 1
ATOM 1548 C C . MET A 1 189 ? -4.620 -1.373 -2.061 1.00 84.44 189 MET A C 1
ATOM 1550 O O . MET A 1 189 ? -5.113 -1.601 -0.956 1.00 84.44 189 MET A O 1
ATOM 1554 N N . PHE A 1 190 ? -3.313 -1.400 -2.304 1.00 84.88 190 PHE A N 1
ATOM 1555 C CA . PHE A 1 190 ? -2.340 -1.800 -1.303 1.00 84.88 190 PHE A CA 1
ATOM 1556 C C . PHE A 1 190 ? -2.312 -0.802 -0.155 1.00 84.88 190 PHE A C 1
ATOM 1558 O O . PHE A 1 190 ? -2.309 -1.197 1.012 1.00 84.88 190 PHE A O 1
ATOM 1565 N N . GLU A 1 191 ? -2.368 0.490 -0.480 1.00 89.88 191 GLU A N 1
ATOM 1566 C CA . GLU A 1 191 ? -2.382 1.562 0.507 1.00 89.88 191 GLU A CA 1
ATOM 1567 C C . GLU A 1 191 ? -3.648 1.519 1.370 1.00 89.88 191 GLU A C 1
ATOM 1569 O O . GLU A 1 191 ? -3.571 1.576 2.599 1.00 89.88 191 GLU A O 1
ATOM 1574 N N . PHE A 1 192 ? -4.827 1.367 0.765 1.00 86.56 192 PHE A N 1
ATOM 1575 C CA . PHE A 1 192 ? -6.080 1.335 1.517 1.00 86.56 192 PHE A CA 1
ATOM 1576 C C . PHE A 1 192 ? -6.199 0.064 2.348 1.00 86.56 192 PHE A C 1
ATOM 1578 O O . PHE A 1 192 ? -6.614 0.131 3.506 1.00 86.56 192 PHE A O 1
ATOM 1585 N N . TYR A 1 193 ? -5.815 -1.086 1.797 1.00 86.50 193 TYR A N 1
ATOM 1586 C CA . TYR A 1 193 ? -5.928 -2.339 2.521 1.00 86.50 193 TYR A CA 1
ATOM 1587 C C . TYR A 1 193 ? -4.988 -2.404 3.721 1.00 86.50 193 TYR A C 1
ATOM 1589 O O . TYR A 1 193 ? -5.454 -2.525 4.859 1.00 86.50 193 TYR A O 1
ATOM 1597 N N . SER A 1 194 ? -3.681 -2.230 3.522 1.00 91.25 194 SER A N 1
ATOM 1598 C CA . SER A 1 194 ? -2.746 -2.342 4.641 1.00 91.25 194 SER A CA 1
ATOM 1599 C C . SER A 1 194 ? -2.909 -1.195 5.644 1.00 91.25 194 SER A C 1
ATOM 1601 O O . SER A 1 194 ? -2.912 -1.424 6.852 1.00 91.25 194 SER A O 1
ATOM 1603 N N . LYS A 1 195 ? -3.113 0.051 5.203 1.00 91.69 195 LYS A N 1
ATOM 1604 C CA . LYS A 1 195 ? -3.148 1.185 6.139 1.00 91.69 195 LYS A CA 1
ATOM 1605 C C . LYS A 1 195 ? -4.544 1.505 6.645 1.00 91.69 195 LYS A C 1
ATOM 1607 O O . LYS A 1 195 ? -4.739 1.652 7.851 1.00 91.69 195 LYS A O 1
ATOM 1612 N N . ALA A 1 196 ? -5.531 1.617 5.766 1.00 86.06 196 ALA A N 1
ATOM 1613 C CA . ALA A 1 196 ? -6.871 2.002 6.199 1.00 86.06 196 ALA A CA 1
ATOM 1614 C C . ALA A 1 196 ? -7.579 0.851 6.925 1.00 86.06 196 ALA A C 1
ATOM 1616 O O . ALA A 1 196 ? -8.094 1.044 8.031 1.00 86.06 196 ALA A O 1
ATOM 1617 N N . PHE A 1 197 ? -7.567 -0.348 6.333 1.00 83.56 197 PHE A N 1
ATOM 1618 C CA . PHE A 1 197 ? -8.277 -1.502 6.886 1.00 83.56 197 PHE A CA 1
ATOM 1619 C C . PHE A 1 197 ? -7.511 -2.215 7.993 1.00 83.56 197 PHE A C 1
ATOM 1621 O O . PHE A 1 197 ? -8.126 -2.571 8.994 1.00 83.56 197 PHE A O 1
ATOM 1628 N N . VAL A 1 198 ? -6.190 -2.357 7.888 1.00 89.75 198 VAL A N 1
ATOM 1629 C CA . VAL A 1 198 ? -5.415 -3.027 8.942 1.00 89.75 198 VAL A CA 1
ATOM 1630 C C . VAL A 1 198 ? -4.890 -2.004 9.952 1.00 89.75 198 VAL A C 1
ATOM 1632 O O . VAL A 1 198 ? -5.316 -2.006 11.110 1.00 89.75 198 VAL A O 1
ATOM 1635 N N . GLN A 1 199 ? -4.012 -1.083 9.543 1.00 93.12 199 GLN A N 1
ATOM 1636 C CA . GLN A 1 199 ? -3.321 -0.204 10.494 1.00 93.12 199 GLN A CA 1
ATOM 1637 C C . GLN A 1 199 ? -4.284 0.634 11.337 1.00 93.12 199 GLN A C 1
ATOM 1639 O O . GLN A 1 199 ? -4.237 0.574 12.568 1.00 93.12 199 GLN A O 1
ATOM 1644 N N . LEU A 1 200 ? -5.150 1.428 10.702 1.00 88.44 200 LEU A N 1
ATOM 1645 C CA . LEU A 1 200 ? -6.023 2.364 11.410 1.00 88.44 200 LEU A CA 1
ATOM 1646 C C . LEU A 1 200 ? -7.097 1.645 12.233 1.00 88.44 200 LEU A C 1
ATOM 1648 O O . LEU A 1 200 ? -7.400 2.102 13.337 1.00 88.44 200 LEU A O 1
ATOM 1652 N N . GLN A 1 201 ? -7.631 0.513 11.760 1.00 85.50 201 GLN A N 1
ATOM 1653 C CA . GLN A 1 201 ? -8.626 -0.246 12.523 1.00 85.50 201 GLN A CA 1
ATOM 1654 C C . GLN A 1 201 ? -8.035 -0.833 13.804 1.00 85.50 201 GLN A C 1
ATOM 1656 O O . GLN A 1 201 ? -8.556 -0.580 14.890 1.00 85.50 201 GLN A O 1
ATOM 1661 N N . PHE A 1 202 ? -6.917 -1.558 13.709 1.00 88.50 202 PHE A N 1
ATOM 1662 C CA . PHE A 1 202 ? -6.269 -2.146 14.886 1.00 88.50 202 PHE A CA 1
ATOM 1663 C C . PHE A 1 202 ? -5.679 -1.084 15.824 1.00 88.50 202 PHE A C 1
ATOM 1665 O O . PHE A 1 202 ? -5.649 -1.286 17.039 1.00 88.50 202 PHE A O 1
ATOM 1672 N N . SER A 1 203 ? -5.300 0.083 15.291 1.00 88.62 203 SER A N 1
ATOM 1673 C CA . SER A 1 203 ? -4.882 1.237 16.100 1.00 88.62 203 SER A CA 1
ATOM 1674 C C . SER A 1 203 ? -6.001 1.808 16.975 1.00 88.62 203 SER A C 1
ATOM 1676 O O . SER A 1 203 ? -5.717 2.447 17.987 1.00 88.62 203 SER A O 1
ATOM 1678 N N . LYS A 1 204 ? -7.265 1.618 16.578 1.00 83.38 204 LYS A N 1
ATOM 1679 C CA . LYS A 1 204 ? -8.459 2.137 17.267 1.00 83.38 204 LYS A CA 1
ATOM 1680 C C . LYS A 1 204 ? -9.295 1.048 17.941 1.00 83.38 204 LYS A C 1
ATOM 1682 O O . LYS A 1 204 ? -10.342 1.361 18.504 1.00 83.38 204 LYS A O 1
ATOM 1687 N N . ALA A 1 205 ? -8.866 -0.208 17.872 1.00 84.12 205 ALA A N 1
ATOM 1688 C CA . ALA A 1 205 ? -9.602 -1.313 18.458 1.00 84.12 205 ALA A CA 1
ATOM 1689 C C . ALA A 1 205 ? -9.539 -1.263 19.998 1.00 84.12 205 ALA A C 1
ATOM 1691 O O . ALA A 1 205 ? -8.448 -1.210 20.567 1.00 84.12 205 ALA A O 1
ATOM 1692 N N . LYS A 1 206 ? -10.696 -1.307 20.681 1.00 82.44 206 LYS A N 1
ATOM 1693 C CA . LYS A 1 206 ? -10.757 -1.435 22.152 1.00 82.44 206 LYS A CA 1
ATOM 1694 C C . LYS A 1 206 ? -10.577 -2.889 22.583 1.00 82.44 206 LYS A C 1
ATOM 1696 O O . LYS A 1 206 ? -11.107 -3.820 21.966 1.00 82.44 206 LYS A O 1
ATOM 1701 N N . GLY A 1 207 ? -9.919 -3.044 23.727 1.00 82.62 207 GLY A N 1
ATOM 1702 C CA . GLY A 1 207 ? -9.794 -4.304 24.449 1.00 82.62 207 GLY A CA 1
ATOM 1703 C C . GLY A 1 207 ? -8.574 -5.127 24.052 1.00 82.62 207 GLY A C 1
ATOM 1704 O O . GLY A 1 207 ? -7.636 -4.652 23.408 1.00 82.62 207 GLY A O 1
ATOM 1705 N N . SER A 1 208 ? -8.593 -6.381 24.482 1.00 84.56 208 SER A N 1
ATOM 1706 C CA . SER A 1 208 ? -7.554 -7.359 24.204 1.00 84.56 208 SER A CA 1
ATOM 1707 C C . SER A 1 208 ? -8.156 -8.701 23.826 1.00 84.56 208 SER A C 1
ATOM 1709 O O . SER A 1 208 ? -9.323 -8.990 24.105 1.00 84.56 208 SER A O 1
ATOM 1711 N N . ILE A 1 209 ? -7.353 -9.526 23.165 1.00 83.69 209 ILE A N 1
ATOM 1712 C CA . ILE A 1 209 ? -7.684 -10.919 22.893 1.00 83.69 209 ILE A CA 1
ATOM 1713 C C . ILE A 1 209 ? -6.615 -11.814 23.499 1.00 83.69 209 ILE A C 1
ATOM 1715 O O . ILE A 1 209 ? -5.419 -11.571 23.359 1.00 83.69 209 ILE A O 1
ATOM 1719 N N . LEU A 1 210 ? -7.089 -12.859 24.170 1.00 84.44 210 LEU A N 1
ATOM 1720 C CA . LEU A 1 210 ? -6.277 -13.947 24.686 1.00 84.44 210 LEU A CA 1
ATOM 1721 C C . LEU A 1 210 ? -6.100 -14.992 23.582 1.00 84.44 210 LEU A C 1
ATOM 1723 O O . LEU A 1 210 ? -7.073 -15.593 23.128 1.00 84.44 210 LEU A O 1
ATOM 1727 N N . LEU A 1 211 ? -4.859 -15.216 23.172 1.00 80.88 211 LEU A N 1
ATOM 1728 C CA . LEU A 1 211 ? -4.443 -16.252 22.235 1.00 80.88 211 LEU A CA 1
ATOM 1729 C C . LEU A 1 211 ? -3.692 -17.374 22.963 1.00 80.88 211 LEU A C 1
ATOM 1731 O O . LEU A 1 211 ? -3.202 -17.203 24.081 1.00 80.88 211 LEU A O 1
ATOM 1735 N N . ILE A 1 212 ? -3.625 -18.537 22.303 1.00 79.50 212 ILE A N 1
ATOM 1736 C CA . ILE A 1 212 ? -2.849 -19.729 22.692 1.00 79.50 212 ILE A CA 1
ATOM 1737 C C . ILE A 1 212 ? -3.053 -20.114 24.166 1.00 79.50 212 ILE A C 1
ATOM 1739 O O . ILE A 1 212 ? -2.256 -19.767 25.037 1.00 79.50 212 ILE A O 1
ATOM 1743 N N . LYS A 1 213 ? -4.138 -20.845 24.461 1.00 78.81 213 LYS A N 1
ATOM 1744 C CA . LYS A 1 213 ? -4.461 -21.332 25.821 1.00 78.81 213 LYS A CA 1
ATOM 1745 C C . LYS A 1 213 ? -4.370 -20.237 26.906 1.00 78.81 213 LYS A C 1
ATOM 1747 O O . LYS A 1 213 ? -3.973 -20.522 28.030 1.00 78.81 213 LYS A O 1
ATOM 1752 N N . LYS A 1 214 ? -4.735 -18.991 26.568 1.00 78.75 214 LYS A N 1
ATOM 1753 C CA . LYS A 1 214 ? -4.686 -17.808 27.452 1.00 78.75 214 LYS A CA 1
ATOM 1754 C C . LYS A 1 214 ? -3.275 -17.354 27.876 1.00 78.75 214 LYS A C 1
ATOM 1756 O O . LYS A 1 214 ? -3.160 -16.615 28.846 1.00 78.75 214 LYS A O 1
ATOM 1761 N N . ARG A 1 215 ? -2.209 -17.766 27.179 1.00 81.44 215 ARG A N 1
ATOM 1762 C CA . ARG A 1 215 ? -0.825 -17.364 27.510 1.00 81.44 215 ARG A CA 1
ATOM 1763 C C . ARG A 1 215 ? -0.403 -16.039 26.884 1.00 81.44 215 ARG A C 1
ATOM 1765 O O . ARG A 1 215 ? 0.500 -15.395 27.401 1.00 81.44 215 ARG A O 1
ATOM 1772 N N . ILE A 1 216 ? -1.024 -15.645 25.773 1.00 84.88 216 ILE A N 1
ATOM 1773 C CA . ILE A 1 216 ? -0.650 -14.436 25.036 1.00 84.88 216 ILE A CA 1
ATOM 1774 C C . ILE A 1 216 ? -1.836 -13.482 25.031 1.00 84.88 216 ILE A C 1
ATOM 1776 O O . ILE A 1 216 ? -2.894 -13.823 24.511 1.00 84.88 216 ILE A O 1
ATOM 1780 N N . THR A 1 217 ? -1.659 -12.280 25.571 1.00 84.12 217 THR A N 1
ATOM 1781 C CA . THR A 1 217 ? -2.666 -11.216 25.506 1.00 84.12 217 THR A CA 1
ATOM 1782 C C . THR A 1 217 ? -2.227 -10.184 24.479 1.00 84.12 217 THR A C 1
ATOM 1784 O O . THR A 1 217 ? -1.199 -9.536 24.648 1.00 84.12 217 THR A O 1
ATOM 1787 N N . ILE A 1 218 ? -3.008 -10.019 23.414 1.00 83.44 218 ILE A N 1
ATOM 1788 C CA . ILE A 1 218 ? -2.775 -8.980 22.411 1.00 83.44 218 ILE A CA 1
ATOM 1789 C C . ILE A 1 218 ? -3.720 -7.821 22.687 1.00 83.44 218 ILE A C 1
ATOM 1791 O O . ILE A 1 218 ? -4.941 -7.982 22.638 1.00 83.44 218 ILE A O 1
ATOM 1795 N N . HIS A 1 219 ? -3.151 -6.651 22.955 1.00 85.44 219 HIS A N 1
ATOM 1796 C CA . HIS A 1 219 ? -3.892 -5.412 23.153 1.00 85.44 219 HIS A CA 1
ATOM 1797 C C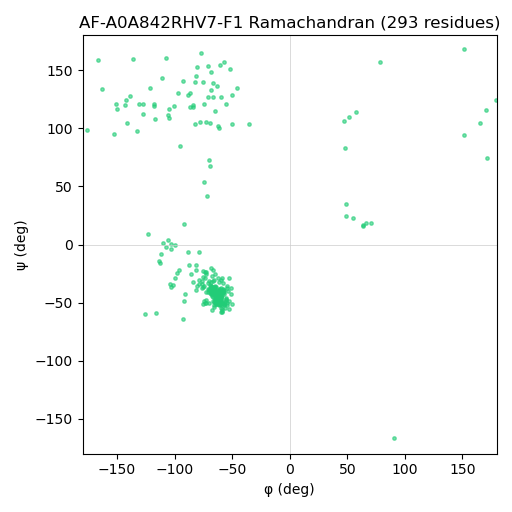 . HIS A 1 219 ? -4.013 -4.641 21.839 1.00 85.44 219 HIS A C 1
ATOM 1799 O O . HIS A 1 219 ? -3.066 -4.590 21.053 1.00 85.44 219 HIS A O 1
ATOM 1805 N N . GLY A 1 220 ? -5.180 -4.035 21.609 1.00 81.62 220 GLY A N 1
ATOM 1806 C CA . GLY A 1 220 ? -5.342 -3.057 20.535 1.00 81.62 220 GLY A CA 1
ATOM 1807 C C . GLY A 1 220 ? -4.411 -1.863 20.743 1.00 81.62 220 GLY A C 1
ATOM 1808 O O . GLY A 1 220 ? -4.000 -1.570 21.867 1.00 81.62 220 GLY A O 1
ATOM 1809 N N . GLY A 1 221 ? -4.058 -1.174 19.660 1.00 86.62 221 GLY A N 1
ATOM 1810 C CA . GLY A 1 221 ? -3.197 0.001 19.740 1.00 86.62 221 GLY A CA 1
ATOM 1811 C C . GLY A 1 221 ? -2.361 0.237 18.492 1.00 86.62 221 GLY A C 1
ATOM 1812 O O . GLY A 1 221 ? -2.256 -0.615 17.607 1.00 86.62 221 GLY A O 1
ATOM 1813 N N . TYR A 1 222 ? -1.757 1.426 18.426 1.00 89.00 222 TYR A N 1
ATOM 1814 C CA . TYR A 1 222 ? -1.019 1.878 17.245 1.00 89.00 222 TYR A CA 1
ATOM 1815 C C . TYR A 1 222 ? 0.131 0.945 16.857 1.00 89.00 222 TYR A C 1
ATOM 1817 O O . TYR A 1 222 ? 0.321 0.680 15.673 1.00 89.00 222 TYR A O 1
ATOM 1825 N N . LEU A 1 223 ? 0.852 0.396 17.842 1.00 91.44 223 LEU A N 1
ATOM 1826 C CA . LEU A 1 223 ? 1.954 -0.530 17.583 1.00 91.44 223 LEU A CA 1
ATOM 1827 C C . LEU A 1 223 ? 1.468 -1.823 16.921 1.00 91.44 223 LEU A C 1
ATOM 1829 O O . LEU A 1 223 ? 2.052 -2.249 15.930 1.00 91.44 223 LEU A O 1
ATOM 1833 N N . LEU A 1 224 ? 0.379 -2.417 17.418 1.00 91.06 224 LEU A N 1
ATOM 1834 C CA . LEU A 1 224 ? -0.185 -3.618 16.806 1.00 91.06 224 LEU A CA 1
ATOM 1835 C C . LEU A 1 224 ? -0.648 -3.335 15.376 1.00 91.06 224 LEU A C 1
ATOM 1837 O O . LEU A 1 224 ? -0.303 -4.087 14.470 1.00 91.06 224 LEU A O 1
ATOM 1841 N N . GLY A 1 225 ? -1.387 -2.241 15.163 1.00 91.88 225 GLY A N 1
ATOM 1842 C CA . GLY A 1 225 ? -1.812 -1.843 13.822 1.00 91.88 225 GLY A CA 1
ATOM 1843 C C . GLY A 1 225 ? -0.627 -1.653 12.874 1.00 91.88 225 GLY A C 1
ATOM 1844 O O . GLY A 1 225 ? -0.673 -2.098 11.731 1.00 91.88 225 GLY A O 1
ATOM 1845 N N . PHE A 1 226 ? 0.462 -1.054 13.356 1.00 94.69 226 PHE A N 1
ATOM 1846 C CA . PHE A 1 226 ? 1.686 -0.855 12.583 1.00 94.69 226 PHE A CA 1
ATOM 1847 C C . PHE A 1 226 ? 2.451 -2.154 12.279 1.00 94.69 226 PHE A C 1
ATOM 1849 O O . PHE A 1 226 ? 3.040 -2.287 11.208 1.00 94.69 226 PHE A O 1
ATOM 1856 N N . ILE A 1 227 ? 2.455 -3.127 13.188 1.00 94.56 227 ILE A N 1
ATOM 1857 C CA . ILE A 1 227 ? 3.064 -4.437 12.923 1.00 94.56 227 ILE A CA 1
ATOM 1858 C C . ILE A 1 227 ? 2.216 -5.197 11.900 1.00 94.56 227 ILE A C 1
ATOM 1860 O O . ILE A 1 227 ? 2.735 -5.652 10.883 1.00 94.56 227 ILE A O 1
ATOM 1864 N N . LEU A 1 228 ? 0.903 -5.284 12.128 1.00 93.00 228 LEU A N 1
ATOM 1865 C CA . LEU A 1 228 ? -0.007 -6.022 11.252 1.00 93.00 228 LEU A CA 1
ATOM 1866 C C . LEU A 1 228 ? -0.041 -5.443 9.836 1.00 93.00 228 LEU A C 1
ATOM 1868 O O . LEU A 1 228 ? -0.031 -6.208 8.877 1.00 93.00 228 LEU A O 1
ATOM 1872 N N . GLN A 1 229 ? -0.021 -4.115 9.684 1.00 94.38 229 GLN A N 1
ATOM 1873 C CA . GLN A 1 229 ? 0.014 -3.513 8.351 1.00 94.38 229 GLN A CA 1
ATOM 1874 C C . GLN A 1 229 ? 1.299 -3.848 7.599 1.00 94.38 229 GLN A C 1
ATOM 1876 O O . GLN A 1 229 ? 1.228 -4.084 6.404 1.00 94.38 229 GLN A O 1
ATOM 1881 N N . ASN A 1 230 ? 2.450 -3.919 8.280 1.00 95.06 230 ASN A N 1
ATOM 1882 C CA . ASN A 1 230 ? 3.714 -4.288 7.640 1.00 95.06 230 ASN A CA 1
ATOM 1883 C C . ASN A 1 230 ? 3.693 -5.749 7.178 1.00 95.06 230 ASN A C 1
ATOM 1885 O O . ASN A 1 230 ? 4.151 -6.049 6.082 1.00 95.06 230 ASN A O 1
ATOM 1889 N N . LEU A 1 231 ? 3.124 -6.652 7.982 1.00 92.81 231 LEU A N 1
ATOM 1890 C CA . LEU A 1 231 ? 2.963 -8.056 7.591 1.00 92.81 231 LEU A CA 1
ATOM 1891 C C . LEU A 1 231 ? 2.048 -8.194 6.371 1.00 92.81 231 LEU A C 1
ATOM 1893 O O . LEU A 1 231 ? 2.381 -8.900 5.425 1.00 92.81 231 LEU A O 1
ATOM 1897 N N . VAL A 1 232 ? 0.918 -7.483 6.375 1.00 90.62 232 VAL A N 1
ATOM 1898 C CA . VAL A 1 232 ? -0.015 -7.464 5.243 1.00 90.62 232 VAL A CA 1
ATOM 1899 C C . VAL A 1 232 ? 0.609 -6.804 4.016 1.00 90.62 232 VAL A C 1
ATOM 1901 O O . VAL A 1 232 ? 0.418 -7.289 2.909 1.00 90.62 232 VAL A O 1
ATOM 1904 N N . TRP A 1 233 ? 1.387 -5.739 4.200 1.00 93.00 233 TRP A N 1
ATOM 1905 C CA . TRP A 1 233 ? 2.123 -5.069 3.133 1.00 93.00 233 TRP A CA 1
ATOM 1906 C C . TRP A 1 233 ? 3.116 -6.017 2.460 1.00 93.00 233 TRP A C 1
ATOM 1908 O O . TRP A 1 233 ? 3.068 -6.173 1.244 1.00 93.00 233 TRP A O 1
ATOM 1918 N N . LEU A 1 234 ? 3.955 -6.702 3.244 1.00 91.19 234 LEU A N 1
ATOM 1919 C CA . LEU A 1 234 ? 4.908 -7.692 2.736 1.00 91.19 234 LEU A CA 1
ATOM 1920 C C . LEU A 1 234 ? 4.202 -8.853 2.031 1.00 91.19 234 LEU A C 1
ATOM 1922 O O . LEU A 1 234 ? 4.621 -9.251 0.949 1.00 91.19 234 LEU A O 1
ATOM 1926 N N . GLY A 1 235 ? 3.123 -9.375 2.623 1.00 87.31 235 GLY A N 1
ATOM 1927 C CA . GLY A 1 235 ? 2.329 -10.454 2.033 1.00 87.31 235 GLY A CA 1
ATOM 1928 C C . GLY A 1 235 ? 1.636 -10.045 0.730 1.00 87.31 235 GLY A C 1
ATOM 1929 O O . GLY A 1 235 ? 1.567 -10.838 -0.204 1.00 87.31 235 GLY A O 1
ATOM 1930 N N . GLY A 1 236 ? 1.167 -8.799 0.649 1.00 84.50 236 GLY A N 1
ATOM 1931 C CA . GLY A 1 236 ? 0.575 -8.232 -0.559 1.00 84.50 236 GLY A CA 1
ATOM 1932 C C . GLY A 1 236 ? 1.584 -8.067 -1.694 1.00 84.50 236 GLY A C 1
ATOM 1933 O O . GLY A 1 236 ? 1.218 -8.257 -2.844 1.00 84.50 236 GLY A O 1
ATOM 1934 N N . HIS A 1 237 ? 2.851 -7.808 -1.361 1.00 88.25 237 HIS A N 1
ATOM 1935 C CA . HIS A 1 237 ? 3.931 -7.609 -2.328 1.00 88.25 237 HIS A CA 1
ATOM 1936 C C . HIS A 1 237 ? 4.690 -8.901 -2.687 1.00 88.25 237 HIS A C 1
ATOM 1938 O O . HIS A 1 237 ? 5.815 -8.860 -3.192 1.00 88.25 237 HIS A O 1
ATOM 1944 N N . VAL A 1 238 ? 4.113 -10.077 -2.406 1.00 86.44 238 VAL A N 1
ATOM 1945 C CA . VAL A 1 238 ? 4.767 -11.356 -2.725 1.00 86.44 238 VAL A CA 1
ATOM 1946 C C . VAL A 1 238 ? 5.012 -11.496 -4.222 1.00 86.44 238 VAL A C 1
ATOM 1948 O O . VAL A 1 238 ? 6.074 -11.973 -4.620 1.00 86.44 238 VAL A O 1
ATOM 1951 N N . GLN A 1 239 ? 4.069 -11.043 -5.051 1.00 82.19 239 GLN A N 1
ATOM 1952 C CA . GLN A 1 239 ? 4.234 -11.077 -6.498 1.00 82.19 239 GLN A CA 1
ATOM 1953 C C . GLN A 1 239 ? 5.359 -10.132 -6.926 1.00 82.19 239 GLN A C 1
ATOM 1955 O O . GLN A 1 239 ? 6.247 -10.548 -7.659 1.00 82.19 239 GLN A O 1
ATOM 1960 N N . GLU A 1 240 ? 5.382 -8.915 -6.387 1.00 83.31 240 GLU A N 1
ATOM 1961 C CA . GLU A 1 240 ? 6.407 -7.879 -6.541 1.00 83.31 240 GLU A CA 1
ATOM 1962 C C . GLU A 1 240 ? 7.812 -8.381 -6.254 1.00 83.31 240 GLU A C 1
ATOM 1964 O O . GLU A 1 240 ? 8.716 -8.061 -7.022 1.00 83.31 240 GLU A O 1
ATOM 1969 N N . PHE A 1 241 ? 8.020 -9.263 -5.275 1.00 85.56 241 PHE A N 1
ATOM 1970 C CA . PHE A 1 241 ? 9.341 -9.868 -5.080 1.00 85.56 241 PHE A CA 1
ATOM 1971 C C . PHE A 1 241 ? 9.845 -10.661 -6.296 1.00 85.56 241 PHE A C 1
ATOM 1973 O O . PHE A 1 241 ? 11.057 -10.712 -6.520 1.00 85.56 241 PHE A O 1
ATOM 1980 N N . PHE A 1 242 ? 8.959 -11.257 -7.100 1.00 84.19 242 PHE A N 1
ATOM 1981 C CA . PHE A 1 242 ? 9.361 -12.043 -8.269 1.00 84.19 242 PHE A CA 1
ATOM 1982 C C . PHE A 1 242 ? 9.798 -11.191 -9.460 1.00 84.19 242 PHE A C 1
ATOM 1984 O O . PHE A 1 242 ? 10.669 -11.643 -10.199 1.00 84.19 242 PHE A O 1
ATOM 1991 N N . TRP A 1 243 ? 9.242 -9.989 -9.651 1.00 82.75 243 TRP A N 1
ATOM 1992 C CA . TRP A 1 243 ? 9.612 -9.114 -10.774 1.00 82.75 243 TRP A CA 1
ATOM 1993 C C . TRP A 1 243 ? 10.529 -7.969 -10.353 1.00 82.75 243 TRP A C 1
ATOM 1995 O O . TRP A 1 243 ? 11.469 -7.666 -11.080 1.00 82.75 243 TRP A O 1
ATOM 2005 N N . LEU A 1 244 ? 10.360 -7.386 -9.162 1.00 87.25 244 LEU A N 1
ATOM 2006 C CA . LEU A 1 244 ? 11.214 -6.298 -8.677 1.00 87.25 244 LEU A CA 1
ATOM 2007 C C . LEU A 1 244 ? 12.679 -6.731 -8.549 1.00 87.25 244 LEU A C 1
ATOM 2009 O O . LEU A 1 244 ? 13.572 -5.930 -8.824 1.00 87.25 244 LEU A O 1
ATOM 2013 N N . LYS A 1 245 ? 12.937 -8.010 -8.232 1.00 90.31 245 LYS A N 1
ATOM 2014 C CA . LYS A 1 245 ? 14.300 -8.565 -8.164 1.00 90.31 245 LYS A CA 1
ATOM 2015 C C . LYS A 1 245 ? 15.068 -8.441 -9.476 1.00 90.31 245 LYS A C 1
ATOM 2017 O O . LYS A 1 245 ? 16.287 -8.317 -9.430 1.00 90.31 245 LYS A O 1
ATOM 2022 N N . ASP A 1 246 ? 14.375 -8.445 -10.611 1.00 87.94 246 ASP A N 1
ATOM 2023 C CA . ASP A 1 246 ? 15.009 -8.300 -11.917 1.00 87.94 246 ASP A CA 1
ATOM 2024 C C . ASP A 1 246 ? 15.425 -6.843 -12.163 1.00 87.94 246 ASP A C 1
ATOM 2026 O O . ASP A 1 246 ? 16.333 -6.604 -12.949 1.00 87.94 246 ASP A O 1
ATOM 2030 N N . TYR A 1 247 ? 14.801 -5.874 -11.485 1.00 87.25 247 TYR A N 1
ATOM 2031 C CA . TYR A 1 247 ? 15.056 -4.440 -11.661 1.00 87.25 247 TYR A CA 1
ATOM 2032 C C . TYR A 1 247 ? 15.941 -3.848 -10.555 1.00 87.25 247 TYR A C 1
ATOM 2034 O O . TYR A 1 247 ? 16.736 -2.948 -10.801 1.00 87.25 247 TYR A O 1
ATOM 2042 N N . LEU A 1 248 ? 15.829 -4.324 -9.319 1.00 91.38 248 LEU A N 1
ATOM 2043 C CA . LEU A 1 248 ? 16.599 -3.793 -8.190 1.00 91.38 248 LEU A CA 1
ATOM 2044 C C . LEU A 1 248 ? 17.628 -4.791 -7.658 1.00 91.38 248 LEU A C 1
ATOM 2046 O O . LEU A 1 248 ? 18.431 -4.434 -6.804 1.00 91.38 248 LEU A O 1
ATOM 2050 N N . GLY A 1 249 ? 17.622 -6.041 -8.120 1.00 91.12 249 GLY A N 1
ATOM 2051 C CA . GLY A 1 249 ? 18.311 -7.137 -7.445 1.00 91.12 249 GLY A CA 1
ATOM 2052 C C . GLY A 1 249 ? 17.514 -7.649 -6.240 1.00 91.12 249 GLY A C 1
ATOM 2053 O O . GLY A 1 249 ? 16.671 -6.952 -5.667 1.00 91.12 249 GLY A O 1
ATOM 2054 N N . VAL A 1 250 ? 17.775 -8.895 -5.837 1.00 91.56 250 VAL A N 1
ATOM 2055 C CA . VAL A 1 250 ? 17.005 -9.590 -4.784 1.00 91.56 250 VAL A CA 1
ATOM 2056 C C . VAL A 1 250 ? 17.063 -8.840 -3.450 1.00 91.56 250 VAL A C 1
ATOM 2058 O O . VAL A 1 250 ? 16.023 -8.523 -2.875 1.00 91.56 250 VAL A O 1
ATOM 2061 N N . ALA A 1 251 ? 18.271 -8.512 -2.976 1.00 9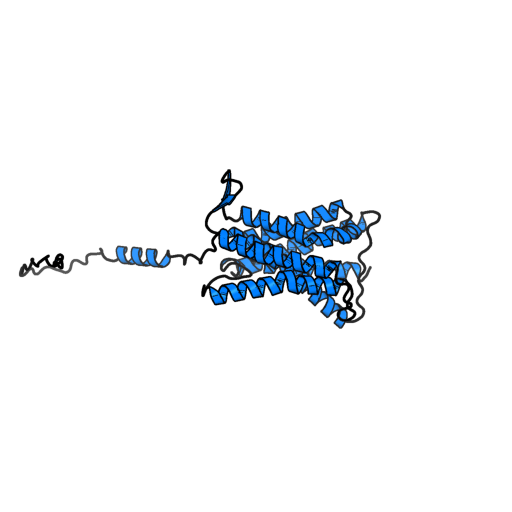3.06 251 ALA A N 1
ATOM 2062 C CA . ALA A 1 251 ? 18.464 -7.869 -1.676 1.00 93.06 251 ALA A CA 1
ATOM 2063 C C . ALA A 1 251 ? 17.791 -6.490 -1.608 1.00 93.06 251 ALA A C 1
ATOM 2065 O O . ALA A 1 251 ? 17.043 -6.215 -0.670 1.00 93.06 251 ALA A O 1
ATOM 2066 N N . ASN A 1 252 ? 17.981 -5.645 -2.627 1.00 93.44 252 ASN A N 1
ATOM 2067 C CA . ASN A 1 252 ? 17.340 -4.331 -2.647 1.00 93.44 252 ASN A CA 1
ATOM 2068 C C . ASN A 1 252 ? 15.833 -4.425 -2.813 1.00 93.44 252 ASN A C 1
ATOM 2070 O O . ASN A 1 252 ? 15.152 -3.589 -2.248 1.00 93.44 252 ASN A O 1
ATOM 2074 N N . SER A 1 253 ? 15.294 -5.418 -3.521 1.00 92.19 253 SER A N 1
ATOM 2075 C CA . SER A 1 253 ? 13.837 -5.582 -3.631 1.00 92.19 253 SER A CA 1
ATOM 2076 C C . SER A 1 253 ? 13.201 -5.874 -2.275 1.00 92.19 253 SER A C 1
ATOM 2078 O O . SER A 1 253 ? 12.199 -5.259 -1.912 1.00 92.19 253 SER A O 1
ATOM 2080 N N . ILE A 1 254 ? 13.829 -6.757 -1.490 1.00 93.31 254 ILE A N 1
ATOM 2081 C CA . ILE A 1 254 ? 13.409 -7.062 -0.117 1.00 93.31 254 ILE A CA 1
ATOM 2082 C C . ILE A 1 254 ? 13.493 -5.808 0.753 1.00 93.31 254 ILE A C 1
ATOM 2084 O O . ILE A 1 254 ? 12.503 -5.427 1.382 1.00 93.31 254 ILE A O 1
ATOM 2088 N N . CYS A 1 255 ? 14.646 -5.135 0.754 1.00 95.38 255 CYS A N 1
ATOM 2089 C CA . CYS A 1 255 ? 14.845 -3.911 1.526 1.00 95.38 255 CYS A CA 1
ATOM 2090 C C . CYS A 1 255 ? 13.876 -2.801 1.107 1.00 95.38 255 CYS A C 1
ATOM 2092 O O . CYS A 1 255 ? 13.305 -2.138 1.965 1.00 95.38 255 CYS A O 1
ATOM 2094 N N . PHE A 1 256 ? 13.649 -2.619 -0.190 1.00 94.44 256 PHE A N 1
ATOM 2095 C CA . PHE A 1 256 ? 12.780 -1.588 -0.742 1.00 94.44 256 PHE A CA 1
ATOM 2096 C C . PHE A 1 256 ? 11.330 -1.784 -0.298 1.00 94.44 256 PHE A C 1
ATOM 2098 O O . PHE A 1 256 ? 10.705 -0.855 0.215 1.00 94.44 256 PHE A O 1
ATOM 2105 N N . ILE A 1 257 ? 10.794 -3.001 -0.421 1.00 93.88 257 ILE A N 1
ATOM 2106 C CA . ILE A 1 257 ? 9.418 -3.301 -0.003 1.00 93.88 257 ILE A CA 1
ATOM 2107 C C . ILE A 1 257 ? 9.284 -3.202 1.524 1.00 93.88 257 ILE A C 1
ATOM 2109 O O . ILE A 1 257 ? 8.311 -2.634 2.021 1.00 93.88 257 ILE A O 1
ATOM 2113 N N . LEU A 1 258 ? 10.269 -3.685 2.285 1.00 95.25 258 LEU A N 1
ATOM 2114 C CA . LEU A 1 258 ? 10.252 -3.589 3.745 1.00 95.25 258 LEU A CA 1
ATOM 2115 C C . LEU A 1 258 ? 10.295 -2.129 4.225 1.00 95.25 258 LEU A C 1
ATOM 2117 O O . LEU A 1 258 ? 9.460 -1.707 5.026 1.00 95.25 258 LEU A O 1
ATOM 2121 N N . VAL A 1 259 ? 11.254 -1.345 3.729 1.00 96.31 259 VAL A N 1
ATOM 2122 C CA . VAL A 1 259 ? 11.433 0.061 4.116 1.00 96.31 259 VAL A CA 1
ATOM 2123 C C . VAL A 1 259 ? 10.244 0.901 3.656 1.00 96.31 259 VAL A C 1
ATOM 2125 O O . VAL A 1 259 ? 9.779 1.747 4.422 1.00 96.31 259 VAL A O 1
ATOM 2128 N N . SER A 1 260 ? 9.692 0.650 2.465 1.00 95.12 260 SER A N 1
ATOM 2129 C CA . SER A 1 260 ? 8.475 1.334 2.010 1.00 95.12 260 SER A CA 1
ATOM 2130 C C . SER A 1 260 ? 7.275 1.042 2.902 1.00 95.12 260 SER A C 1
ATOM 2132 O O . SER A 1 260 ? 6.597 1.987 3.308 1.00 95.12 260 SER A O 1
ATOM 2134 N N . GLY A 1 261 ? 7.063 -0.208 3.318 1.00 95.44 261 GLY A N 1
ATOM 2135 C CA . GLY A 1 261 ? 6.013 -0.566 4.278 1.00 95.44 261 GLY A CA 1
ATOM 2136 C C . GLY A 1 261 ? 6.164 0.153 5.621 1.00 95.44 261 GLY A C 1
ATOM 2137 O O . GLY A 1 261 ? 5.195 0.702 6.157 1.00 95.44 261 GLY A O 1
ATOM 2138 N N . ILE A 1 262 ? 7.396 0.228 6.134 1.00 96.94 262 ILE A N 1
ATOM 2139 C CA . ILE A 1 262 ? 7.715 0.902 7.399 1.00 96.94 262 ILE A CA 1
ATOM 2140 C C . ILE A 1 262 ? 7.472 2.408 7.290 1.00 96.94 262 ILE A C 1
ATOM 2142 O O . ILE A 1 262 ? 6.753 2.974 8.115 1.00 96.94 262 ILE A O 1
ATOM 2146 N N . LEU A 1 263 ? 8.059 3.071 6.292 1.00 96.75 263 LEU A N 1
ATOM 2147 C CA . LEU A 1 263 ? 7.999 4.528 6.175 1.00 96.75 263 LEU A CA 1
ATO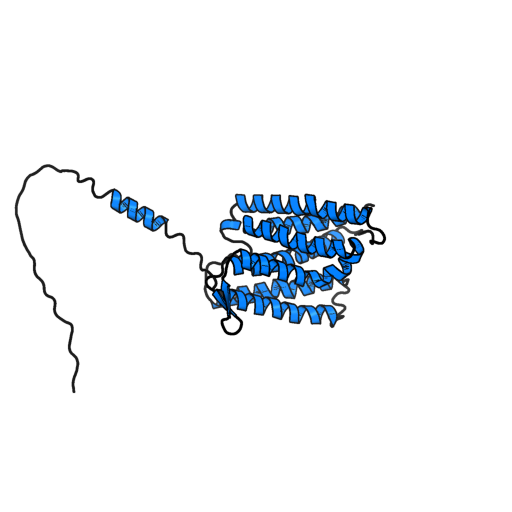M 2148 C C . LEU A 1 263 ? 6.580 5.011 5.848 1.00 96.75 263 LEU A C 1
ATOM 2150 O O . LEU A 1 263 ? 6.088 5.936 6.498 1.00 96.75 263 LEU A O 1
ATOM 2154 N N . THR A 1 264 ? 5.875 4.341 4.931 1.00 95.38 264 THR A N 1
ATOM 2155 C CA . THR A 1 264 ? 4.472 4.668 4.626 1.00 95.38 264 THR A CA 1
ATOM 2156 C C . THR A 1 264 ? 3.567 4.430 5.838 1.00 95.38 264 THR A C 1
ATOM 2158 O O . THR A 1 264 ? 2.737 5.283 6.166 1.00 95.38 264 THR A O 1
ATOM 2161 N N . GLY A 1 265 ? 3.776 3.335 6.578 1.00 95.75 265 GLY A N 1
ATOM 2162 C CA . GLY A 1 265 ? 3.077 3.072 7.834 1.00 95.75 265 GLY A CA 1
ATOM 2163 C C . GLY A 1 265 ? 3.355 4.134 8.905 1.00 95.75 265 GLY A C 1
ATOM 2164 O O . GLY A 1 265 ? 2.440 4.546 9.621 1.00 95.75 265 GLY A O 1
ATOM 2165 N N . LEU A 1 266 ? 4.588 4.640 9.010 1.00 96.50 266 LEU A N 1
ATOM 2166 C CA . LEU A 1 266 ? 4.950 5.708 9.951 1.00 96.50 266 LEU A CA 1
ATOM 2167 C C . LEU A 1 266 ? 4.273 7.032 9.588 1.00 96.50 266 LEU A C 1
ATOM 2169 O O . LEU A 1 266 ? 3.778 7.734 10.477 1.00 96.50 266 LEU A O 1
ATOM 2173 N N . THR A 1 267 ? 4.203 7.369 8.299 1.00 95.06 267 THR A N 1
ATOM 2174 C CA . THR A 1 267 ? 3.452 8.540 7.834 1.00 95.06 267 THR A CA 1
ATOM 2175 C C . THR A 1 267 ? 1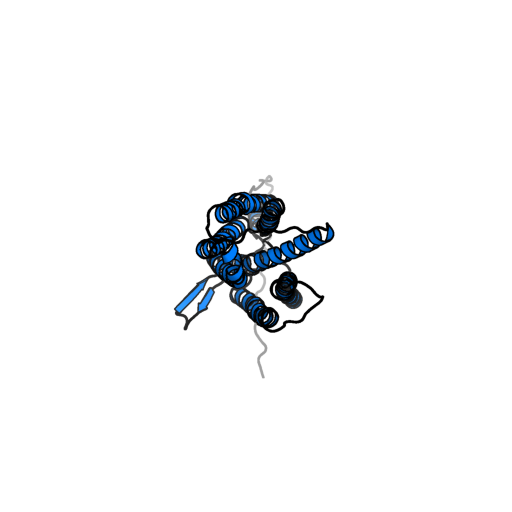.981 8.420 8.212 1.00 95.06 267 THR A C 1
ATOM 2177 O O . THR A 1 267 ? 1.427 9.358 8.793 1.00 95.06 267 THR A O 1
ATOM 2180 N N . VAL A 1 268 ? 1.349 7.265 7.982 1.00 94.56 268 VAL A N 1
ATOM 2181 C CA . VAL A 1 268 ? -0.054 7.051 8.371 1.00 94.56 268 VAL A CA 1
ATOM 2182 C C . VAL A 1 268 ? -0.230 7.065 9.887 1.00 94.56 268 VAL A C 1
ATOM 2184 O O . VAL A 1 268 ? -1.199 7.644 10.369 1.00 94.56 268 VAL A O 1
ATOM 2187 N N . TRP A 1 269 ? 0.709 6.533 10.670 1.00 94.00 269 TRP A N 1
ATOM 2188 C CA . TRP A 1 269 ? 0.654 6.634 12.132 1.00 94.00 269 TRP A CA 1
ATOM 2189 C C . TRP A 1 269 ? 0.589 8.104 12.566 1.00 94.00 269 TRP A C 1
ATOM 2191 O O . TRP A 1 269 ? -0.294 8.501 13.332 1.00 94.00 269 TRP A O 1
ATOM 2201 N N . LYS A 1 270 ? 1.508 8.935 12.062 1.00 93.19 270 LYS A N 1
ATOM 2202 C CA . LYS A 1 270 ? 1.641 10.346 12.461 1.00 93.19 270 LYS A CA 1
ATOM 2203 C C . LYS A 1 270 ? 0.493 11.220 11.957 1.00 93.19 270 LYS A C 1
ATOM 2205 O O . LYS A 1 270 ? 0.059 12.160 12.640 1.00 93.19 270 LYS A O 1
ATOM 2210 N N . THR A 1 271 ? 0.028 10.958 10.741 1.00 92.81 271 THR A N 1
ATOM 2211 C CA . THR A 1 271 ? -0.940 11.822 10.052 1.00 92.81 271 THR A CA 1
ATOM 2212 C C . THR A 1 271 ? -2.374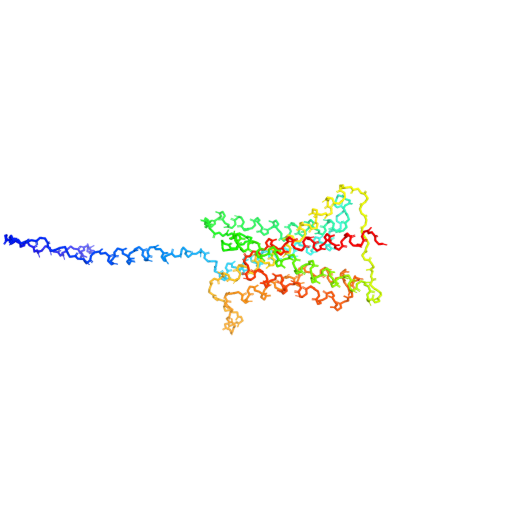 11.328 10.178 1.00 92.81 271 THR A C 1
ATOM 2214 O O . THR A 1 271 ? -3.292 12.138 10.111 1.00 92.81 271 THR A O 1
ATOM 2217 N N . GLN A 1 272 ? -2.561 10.027 10.412 1.00 90.38 272 GLN A N 1
ATOM 2218 C CA . GLN A 1 272 ? -3.835 9.306 10.337 1.00 90.38 272 GLN A CA 1
ATOM 2219 C C . GLN A 1 272 ? -4.549 9.473 8.990 1.00 90.38 272 GLN A C 1
ATOM 2221 O O . GLN A 1 272 ? -5.764 9.303 8.915 1.00 90.38 272 GLN A O 1
ATOM 2226 N N . ASN A 1 273 ? -3.788 9.807 7.945 1.00 90.50 273 ASN A N 1
ATOM 2227 C CA . ASN A 1 273 ? -4.274 10.133 6.616 1.00 90.50 273 ASN A CA 1
ATOM 2228 C C . ASN A 1 273 ? -3.489 9.338 5.567 1.00 90.50 273 ASN A C 1
ATOM 2230 O O . ASN A 1 273 ? -2.270 9.487 5.460 1.00 90.50 273 ASN A O 1
ATOM 2234 N N . ILE A 1 274 ? -4.194 8.525 4.782 1.00 91.31 274 ILE A N 1
ATOM 2235 C CA . ILE A 1 274 ? -3.589 7.664 3.756 1.00 91.31 274 ILE A CA 1
ATOM 2236 C C . ILE A 1 274 ? -3.423 8.358 2.399 1.00 91.31 274 ILE A C 1
ATOM 2238 O O . ILE A 1 274 ? -2.681 7.877 1.547 1.00 91.31 274 ILE A O 1
ATOM 2242 N N . PHE A 1 275 ? -4.120 9.472 2.158 1.00 90.38 275 PHE A N 1
ATOM 2243 C CA . PHE A 1 275 ? -4.176 10.076 0.826 1.00 90.38 275 PHE A CA 1
ATOM 2244 C C . PHE A 1 275 ? -2.812 10.580 0.373 1.00 90.38 275 PHE A C 1
ATOM 2246 O O . PHE A 1 275 ? -2.444 10.385 -0.780 1.00 90.38 275 PHE A O 1
ATOM 2253 N N . GLY A 1 276 ? -2.038 11.172 1.283 1.00 89.44 276 GLY A N 1
ATOM 2254 C CA . GLY A 1 276 ? -0.708 11.666 0.953 1.00 89.44 276 GLY A CA 1
ATOM 2255 C C . GLY A 1 276 ? 0.278 10.564 0.571 1.00 89.44 276 GLY A C 1
ATOM 2256 O O . GLY A 1 276 ? 0.975 10.700 -0.432 1.00 89.44 276 GLY A O 1
ATOM 2257 N N . VAL A 1 277 ? 0.295 9.446 1.310 1.00 92.94 277 VAL A N 1
ATOM 2258 C CA . VAL A 1 277 ? 1.130 8.283 0.952 1.00 92.94 277 VAL A CA 1
ATOM 2259 C C . VAL A 1 277 ? 0.673 7.641 -0.354 1.00 92.94 277 VAL A C 1
ATOM 2261 O O . VAL A 1 277 ? 1.518 7.342 -1.189 1.00 92.94 277 VAL A O 1
ATOM 2264 N N . THR A 1 278 ? -0.641 7.539 -0.575 1.00 94.00 278 THR A N 1
ATOM 2265 C CA . THR A 1 278 ? -1.213 7.005 -1.819 1.00 94.00 278 THR A CA 1
ATOM 2266 C C . THR A 1 278 ? -0.802 7.854 -3.017 1.00 94.00 278 THR A C 1
ATOM 2268 O O . THR A 1 278 ? -0.284 7.333 -3.998 1.00 94.00 278 THR A O 1
ATOM 2271 N N . PHE A 1 279 ? -0.964 9.175 -2.923 1.00 94.19 279 PHE A N 1
ATOM 2272 C CA . PHE A 1 279 ? -0.570 10.092 -3.987 1.00 94.19 279 PHE A CA 1
ATOM 2273 C C . PHE A 1 279 ? 0.936 10.041 -4.260 1.00 94.19 279 PHE A C 1
ATOM 2275 O O . PHE A 1 279 ? 1.346 9.949 -5.413 1.00 94.19 279 PHE A O 1
ATOM 2282 N N . GLY A 1 280 ? 1.760 10.051 -3.207 1.00 94.12 280 GLY A N 1
ATOM 2283 C CA . GLY A 1 280 ? 3.208 9.907 -3.345 1.00 94.12 280 GLY A CA 1
ATOM 2284 C C . GLY A 1 280 ? 3.595 8.606 -4.054 1.00 94.12 280 GLY A C 1
ATOM 2285 O O . GLY A 1 280 ? 4.461 8.619 -4.921 1.00 94.12 280 GLY A O 1
ATOM 2286 N N . HIS A 1 281 ? 2.918 7.501 -3.746 1.00 95.00 281 HIS A N 1
ATOM 2287 C CA . HIS A 1 281 ? 3.183 6.205 -4.362 1.00 95.00 281 HIS A CA 1
ATOM 2288 C C . HIS A 1 281 ? 2.756 6.164 -5.841 1.00 95.00 281 HIS A C 1
ATOM 2290 O O . HIS A 1 281 ? 3.497 5.659 -6.686 1.00 95.00 281 HIS A O 1
ATOM 2296 N N . ILE A 1 282 ? 1.629 6.782 -6.206 1.00 93.81 282 ILE A N 1
ATOM 2297 C CA . ILE A 1 282 ? 1.261 6.969 -7.621 1.00 93.81 282 ILE A CA 1
ATOM 2298 C C . ILE A 1 282 ? 2.335 7.798 -8.335 1.00 93.81 282 ILE A C 1
ATOM 2300 O O . ILE A 1 282 ? 2.809 7.410 -9.402 1.00 93.81 282 ILE A O 1
ATOM 2304 N N . LEU A 1 283 ? 2.771 8.902 -7.718 1.00 93.81 283 LEU A N 1
ATOM 2305 C CA . LEU A 1 283 ? 3.817 9.763 -8.263 1.00 93.81 283 LEU A CA 1
ATOM 2306 C C . LEU A 1 283 ? 5.143 9.012 -8.452 1.00 93.81 283 LEU A C 1
ATOM 2308 O O . LEU A 1 283 ? 5.784 9.208 -9.477 1.00 93.81 283 LEU A O 1
ATOM 2312 N N . LEU A 1 284 ? 5.539 8.129 -7.526 1.00 92.25 284 LEU A N 1
ATOM 2313 C CA . LEU A 1 284 ? 6.724 7.278 -7.695 1.00 92.25 284 LEU A CA 1
ATOM 2314 C C . LEU A 1 284 ? 6.652 6.478 -8.995 1.00 92.25 284 LEU A C 1
ATOM 2316 O O . LEU A 1 284 ? 7.603 6.496 -9.768 1.00 92.25 284 LEU A O 1
ATOM 2320 N N . ASN A 1 285 ? 5.531 5.795 -9.232 1.00 89.25 285 ASN A N 1
ATOM 2321 C CA . ASN A 1 285 ? 5.354 4.982 -10.432 1.00 89.25 285 ASN A CA 1
ATOM 2322 C C . ASN A 1 285 ? 5.437 5.845 -11.698 1.00 89.25 285 ASN A C 1
ATOM 2324 O O . ASN A 1 285 ? 6.108 5.468 -12.652 1.00 89.25 285 ASN A O 1
ATOM 2328 N N . VAL A 1 286 ? 4.822 7.033 -11.685 1.00 88.81 286 VAL A N 1
ATOM 2329 C CA . VAL A 1 286 ? 4.918 7.999 -12.792 1.00 88.81 286 VAL A CA 1
ATOM 2330 C C . VAL A 1 286 ? 6.362 8.442 -13.029 1.00 88.81 286 VAL A C 1
ATOM 2332 O O . VAL A 1 286 ? 6.819 8.413 -14.168 1.00 88.81 286 VAL A O 1
ATOM 2335 N N . LEU A 1 287 ? 7.089 8.828 -11.976 1.00 88.81 287 LEU A N 1
ATOM 2336 C CA . LEU A 1 287 ? 8.479 9.278 -12.083 1.00 88.81 287 LEU A CA 1
ATOM 2337 C C . LEU A 1 287 ? 9.383 8.178 -12.635 1.00 88.81 287 LEU A C 1
ATOM 2339 O O . LEU A 1 287 ? 10.158 8.435 -13.547 1.00 88.81 287 LEU A O 1
ATOM 2343 N N . VAL A 1 288 ? 9.250 6.954 -12.120 1.00 85.81 288 VAL A N 1
ATOM 2344 C CA . VAL A 1 288 ? 9.987 5.794 -12.627 1.00 85.81 288 VAL A CA 1
ATOM 2345 C C . VAL A 1 288 ? 9.703 5.611 -14.116 1.00 85.81 288 VAL A C 1
ATOM 2347 O O . VAL A 1 288 ? 10.636 5.565 -14.910 1.00 85.81 288 VAL A O 1
ATOM 2350 N N . THR A 1 289 ? 8.437 5.591 -14.524 1.00 82.44 289 THR A N 1
ATOM 2351 C CA . THR A 1 289 ? 8.083 5.413 -15.935 1.00 82.44 289 THR A CA 1
ATOM 2352 C C . THR A 1 289 ? 8.633 6.522 -16.827 1.00 82.44 289 THR A C 1
ATOM 2354 O O . THR A 1 289 ? 9.200 6.216 -17.869 1.00 82.44 289 THR A O 1
ATOM 2357 N N . LEU A 1 290 ? 8.539 7.794 -16.427 1.00 82.31 290 LEU A N 1
ATOM 2358 C CA . LEU A 1 290 ? 9.071 8.909 -17.219 1.00 82.31 290 LEU A CA 1
ATOM 2359 C C . LEU A 1 290 ? 10.591 8.823 -17.396 1.00 82.31 290 LEU A C 1
ATOM 2361 O O . LEU A 1 290 ? 11.087 9.010 -18.501 1.00 82.31 290 LEU A O 1
ATOM 2365 N N . THR A 1 291 ? 11.334 8.498 -16.340 1.00 80.44 291 THR A N 1
ATOM 2366 C CA . THR A 1 291 ? 12.804 8.405 -16.390 1.00 80.44 291 THR A CA 1
ATOM 2367 C C . THR A 1 291 ? 13.299 7.336 -17.355 1.00 80.44 291 THR A C 1
ATOM 2369 O O . THR A 1 291 ? 14.376 7.462 -17.932 1.00 80.44 291 THR A O 1
ATOM 2372 N N . TYR A 1 292 ? 12.506 6.293 -17.548 1.00 72.81 292 TYR A N 1
ATOM 2373 C CA . TYR A 1 292 ? 12.864 5.119 -18.331 1.00 72.81 292 TYR A CA 1
ATOM 2374 C C . TYR A 1 292 ? 12.141 5.038 -19.683 1.00 72.81 292 TYR A C 1
ATOM 2376 O O . TYR A 1 292 ? 12.391 4.128 -20.466 1.00 72.81 292 TYR A O 1
ATOM 2384 N N . ALA A 1 293 ? 11.255 5.988 -19.982 1.00 60.41 293 ALA A N 1
ATOM 2385 C CA . ALA A 1 293 ? 10.612 6.115 -21.288 1.00 60.41 293 ALA A CA 1
ATOM 2386 C C . ALA A 1 293 ? 11.493 6.830 -22.330 1.00 60.41 293 ALA A C 1
ATOM 2388 O O . ALA A 1 293 ? 11.245 6.688 -23.525 1.00 60.41 293 ALA A O 1
ATOM 2389 N N . PHE A 1 294 ? 12.478 7.622 -21.885 1.00 55.06 294 PHE A N 1
ATOM 2390 C CA . PHE A 1 294 ? 13.243 8.555 -22.728 1.00 55.06 294 PHE A CA 1
ATOM 2391 C C . PHE A 1 294 ? 14.770 8.340 -22.711 1.00 55.06 294 PHE A C 1
ATOM 2393 O O . PHE A 1 294 ? 15.495 9.180 -23.241 1.00 55.06 294 PHE A O 1
ATOM 2400 N N . ASN A 1 295 ? 15.249 7.251 -22.102 1.00 48.69 295 ASN A N 1
ATOM 2401 C CA . ASN A 1 295 ? 16.647 6.799 -22.166 1.00 48.69 295 ASN A CA 1
ATOM 2402 C C . ASN A 1 295 ? 16.757 5.595 -23.100 1.00 48.69 295 ASN A C 1
ATOM 2404 O O . ASN A 1 295 ? 17.787 5.501 -23.800 1.00 48.69 295 ASN A O 1
#

Foldseek 3Di:
DDDDDDDDDDDDDDDDDDDDDDDDDDPPPPPPVVVVVVVVVVVPPPVPQDFAAPVRLCVLCCCLVVVLVVQLVCCLPPDPDCVPVDDSLLSNLVSLLVRQPVSSVVVVVVVCVVVVRDDDDQFFHPQLPPPVLVVLLQVLLQCCQVVPVLVLLVVLQVPPPQADQDADADPDVVSVVVVLVSLLSSLCRLLSRLQRSQQLNLQRHQDWDQDDVSPDIGGRRNVRSLVSSLVSQVVSCPVVLVRVCSRRNNVVSVVSSNVLSNSLSVSCSVSSGSVSNSVSSSVSVVSSHVVNHPD

Sequence (295 aa):
MNEEKTRVQKNEKAKEINTSNTGAPTITTTNIDENKQRTNNIINEKEEQPQISMKEAIFSNLIVGIFAASVYFPLEFVITVPLLGLSGYYRHVLVTLICFVLIPLIYLTGFRLIRRKKNYYFTTTREGLRPKKIISSLLQGIFMHAGIFYPWIVISQKFLPNVKTLSYFLPKPIDWFLWLFFVALNVIMFEFYSKAFVQLQFSKAKGSILLIKKRITIHGGYLLGFILQNLVWLGGHVQEFFWLKDYLGVANSICFILVSGILTGLTVWKTQNIFGVTFGHILLNVLVTLTYAFN

Mean predicted aligned error: 11.81 Å

Secondary structure (DSSP, 8-state):
----------------------------TTSHHHHHHHHHHHHH----PPPPBHHHHHHHHHHHHHHHHHHHHHHHHT-----TT--HHHHHHHHHHIIIIIHHHHHHHHHHHHHT-----SSB-TTTTSHHHHHHHHHHHHHHIIIIIHHHHHHHHHHSTTPPPP-----SHHHHHHHHHHHHHHHHHHHIIIIIIIIIHHHH-BSEEEETTTTEEEEPSHHHHHHHHHHHHHHHTHHHHHHHHHHH-HHHHHHHHHHHHHHHHHHHHHH-BSHHHHHHHHHHHHHHHHHHH--

pLDDT: mean 77.24, std 17.69, range [36.0, 96.94]

Radius of gyration: 29.18 Å; Cα contacts (8 Å, |Δi|>4): 315; chains: 1; bounding box: 79×66×86 Å

=== Feature glossary ===
The record interleaves many kinds of information about one protein. Here is each kind framed as the question it answers.

Q: What does the local fold look like, residue by residue?
A: A 3Di character summarizes, for each residue, the relative orientation of the Cα frame of its nearest spatial neighbor. Because it encodes fold topology rather than chemistry, 3Di alignments detect remote structural similarity that sequence alignment misses.

Q: Which residues are in helices, strands, or loops?
A: Secondary structure is the local, repeating backbone conformation. DSSP classifies it into eight states by reading the hydrogen-bond network: three helix types (H, G, I), two β types (E, B), two non-regular types (T, S), and unstructured coil (-).

Q: How big and how compact is the whole molecule?
A: Three whole-structure scalars: the radius of gyration (RMS distance of Cα from centroid, in Å), the count of Cα–Cα contacts (pairs closer than 8 Å and separated by more than four residues in sequence — i.e. tertiary, not local, contacts), and the bounding-box dimensions. Together they distinguish compact globular folds from extended fibres or disordered chains.

Q: How confident is the AlphaFold model at each residue?
A: For AlphaFold models, the B-factor field carries pLDDT — the model's own estimate of local accuracy on a 0–100 scale. Regions with pLDDT<50 should be treated as essentially unmodeled; they often correspond to intrinsically disordered segments.

Q: What family and function is it annotated with?
A: Functional annotations link the protein to curated databases. InterPro entries identify conserved domains and families by matching the sequence against member-database signatures (Pfam, PROSITE, CDD, …). Gene Ontology (GO) terms describe molecular function, biological process, and cellular component in a controlled vocabulary. CATH places the structure in a hierarchical fold classification (Class/Architecture/Topology/Homologous-superfamily). The organism is the source species.

Q: What known structures does this most resemble?
A: Nearest PDB neighbors are the top structural matches found by Foldseek when searching this structure against the entire Protein Data Bank. Each hit reports a TM-score (0 to 1; >0.5 almost always implies the same fold) and an E-value. These are *structural* homologs — they may share no detectable sequence similarity.

Q: Which residues are buried vs exposed?
A: Solvent-accessible surface area (SASA) is the area in Å² traced out by the centre of a 1.4 Å probe sphere (a water molecule) rolled over the protein's van der Waals surface (Shrake–Rupley / Lee–Richards construction). Buried residues have near-zero SASA; fully exposed residues can exceed 200 Å². The total SASA scales roughly with the number of surface residues.

Q: What are the backbone torsion angles?
A: φ (phi) and ψ (psi) are the two rotatable backbone dihedrals per residue: φ is the C(i-1)–N–Cα–C torsion, ψ is the N–Cα–C–N(i+1) torsion, both in degrees on (−180°, 180°]. α-helical residues cluster near (−60°, −45°); β-strand residues near (−120°, +130°). A Ramachandran plot is simply a scatter of (φ, ψ) for every residue.

Q: Are the domains correctly placed relative to each other?
A: Predicted aligned error is AlphaFold's pairwise confidence. Unlike pLDDT (per-residue), PAE is per-residue-pair and captures whether two parts of the structure are correctly placed relative to each other. Units are ångströms of expected positional error.

Q: What if only a Cα trace is available?
A: P-SEA three-state annotation labels each residue as helix, strand, or coil based purely on the geometry of the Cα trace. It serves as a fallback when the full backbone (and thus DSSP) is unavailable.

Q: What is the amino-acid chain?
A: This is the polypeptide sequence — one letter per residue, N-terminus first. Length ranges from a few dozen residues for small domains to over a thousand for large multi-domain proteins.

Q: What do the rendered images show?
A: The six renders are orthographic views along the three Cartesian axes in both directions. Representation (cartoon, sticks, or surface) and color scheme (sequence-rainbow or by-chain) vary across proteins so the training set covers all the common visualization conventions.

Q: What do the diagnostic plots show?
A: Plot images: a contact map (which residues are close in 3D, as an N×N binary image), a Ramachandran scatter (backbone torsion angles, revealing secondary-structure composition at a glance), and — for AlphaFold structures — a PAE heatmap (pairwise prediction confidence).

Q: How mobile is each atom in the crystal?
A: B-factor (Debye–Waller factor) reflects atomic displacement in the crystal lattice. It is an experimental observable (units Å²), not a prediction; low values mean the atom is pinned down, high values mean it moves or is heterogeneous across the crystal.

Q: Where is each backbone atom in 3D?
A: The mmCIF table is the protein's shape written out atom by atom. For each backbone N, Cα, C, and carbonyl O, it records an (x, y, z) coordinate triple in Å plus the residue type, chain letter, and residue number.